Protein AF-A0AA35RDR7-F1 (afdb_monomer)

Radius of gyration: 29.96 Å; Cα contacts (8 Å, |Δi|>4): 355; chains: 1; bounding box: 69×65×105 Å

Secondary structure (DSSP, 8-state):
-------SSHHHHHHHHHHHHHHHHHHHHHHHHHHHHHHHHHHHSEEEEEEEEEEEEE-SSEEEEEEEEEEEETTEEEEEEEEEEEEE--SS--TTSPPPEEEEEEEEEEEE---TT-TTHHHHHHHHHHT-HHHHHHHHHHHHHHHHHHHHHHHHHHHHHGGGEE---SSS--EEEEE-TTSEEEEEEEEEEE-TTS-EEEEEEEEEEESS---HHHHHHHHTHHHHHHHHHHHH-HHHHHHHHHHHTSPP----

Mean predicted aligned error: 10.48 Å

InterPro domains:
  IPR027801 Centromere protein P [PF13096] (66-242)
  IPR027801 Centromere protein P [PTHR28577] (14-249)

Structure (mmCIF, N/CA/C/O backbone):
data_AF-A0AA35RDR7-F1
#
_entry.id   AF-A0AA35RDR7-F1
#
loop_
_atom_site.group_PDB
_atom_site.id
_atom_site.type_symbol
_atom_site.label_atom_id
_atom_site.label_alt_id
_atom_site.label_comp_id
_atom_site.label_asym_id
_atom_site.label_entity_id
_atom_site.label_seq_id
_atom_site.pdbx_PDB_ins_code
_atom_site.Cartn_x
_atom_site.Cartn_y
_atom_site.Cartn_z
_atom_site.occupancy
_atom_site.B_iso_or_equiv
_atom_site.auth_seq_id
_atom_site.auth_comp_id
_atom_site.auth_asym_id
_atom_site.auth_atom_id
_atom_site.pdbx_PDB_model_num
ATOM 1 N N . MET A 1 1 ? 11.920 -52.795 -68.375 1.00 35.75 1 MET A N 1
ATOM 2 C CA . MET A 1 1 ? 13.067 -52.282 -67.600 1.00 35.75 1 MET A CA 1
ATOM 3 C C . MET A 1 1 ? 12.534 -51.132 -66.750 1.00 35.75 1 MET A C 1
ATOM 5 O O . MET A 1 1 ? 12.110 -50.132 -67.308 1.00 35.75 1 MET A O 1
ATOM 9 N N . LEU A 1 2 ? 12.363 -51.370 -65.448 1.00 40.84 2 LEU A N 1
ATOM 10 C CA . LEU A 1 2 ? 11.751 -50.455 -64.473 1.00 40.84 2 LEU A CA 1
ATOM 11 C C . LEU A 1 2 ? 12.823 -49.595 -63.780 1.00 40.84 2 LEU A C 1
ATOM 13 O O . LEU A 1 2 ? 13.979 -50.004 -63.729 1.00 40.84 2 LEU A O 1
ATOM 17 N N . TYR A 1 3 ? 12.351 -48.501 -63.167 1.00 30.97 3 TYR A N 1
ATOM 18 C CA . TYR A 1 3 ? 12.979 -47.577 -62.201 1.00 30.97 3 TYR A CA 1
ATOM 19 C C . TYR A 1 3 ? 13.539 -46.248 -62.732 1.00 30.97 3 TYR A C 1
ATOM 21 O O . TYR A 1 3 ? 14.637 -46.190 -63.275 1.00 30.97 3 TYR A O 1
ATOM 29 N N . ARG A 1 4 ? 12.838 -45.147 -62.402 1.00 34.34 4 ARG A N 1
ATOM 30 C CA . ARG A 1 4 ? 13.233 -44.205 -61.327 1.00 34.34 4 ARG A CA 1
ATOM 31 C C . ARG A 1 4 ? 12.103 -43.200 -61.027 1.00 34.34 4 ARG A C 1
ATOM 33 O O . ARG A 1 4 ? 11.733 -42.404 -61.878 1.00 34.34 4 ARG A O 1
ATOM 40 N N . PHE A 1 5 ? 11.584 -43.246 -59.800 1.00 44.41 5 PHE A N 1
ATOM 41 C CA . PHE A 1 5 ? 10.749 -42.221 -59.157 1.00 44.41 5 PHE A CA 1
ATOM 42 C C . PHE A 1 5 ? 11.407 -41.862 -57.813 1.00 44.41 5 PHE A C 1
ATOM 44 O O . PHE A 1 5 ? 11.959 -42.746 -57.159 1.00 44.41 5 PHE A O 1
ATOM 51 N N . GLY A 1 6 ? 11.303 -40.594 -57.401 1.00 44.06 6 GLY A N 1
ATOM 52 C CA . GLY A 1 6 ? 11.846 -40.041 -56.147 1.00 44.06 6 GLY A CA 1
ATOM 53 C C . GLY A 1 6 ? 13.192 -39.353 -56.391 1.00 44.06 6 GLY A C 1
ATOM 54 O O . GLY A 1 6 ? 14.080 -39.949 -56.979 1.00 44.06 6 GLY A O 1
ATOM 55 N N . ILE A 1 7 ? 13.428 -38.095 -56.021 1.00 45.50 7 ILE A N 1
ATOM 56 C CA . ILE A 1 7 ? 13.299 -37.507 -54.684 1.00 45.50 7 ILE A CA 1
ATOM 57 C C . ILE A 1 7 ? 13.138 -35.984 -54.868 1.00 45.50 7 ILE A C 1
ATOM 59 O O . ILE A 1 7 ? 14.058 -35.324 -55.334 1.00 45.50 7 ILE A O 1
ATOM 63 N N . ALA A 1 8 ? 11.976 -35.423 -54.528 1.00 44.31 8 ALA A N 1
ATOM 64 C CA . ALA A 1 8 ? 11.800 -33.967 -54.372 1.00 44.31 8 ALA A CA 1
ATOM 65 C C . ALA A 1 8 ? 10.710 -33.586 -53.343 1.00 44.31 8 ALA A C 1
ATOM 67 O O . ALA A 1 8 ? 10.347 -32.421 -53.236 1.00 44.31 8 ALA A O 1
ATOM 68 N N . ARG A 1 9 ? 10.170 -34.557 -52.583 1.00 45.78 9 ARG A N 1
ATOM 69 C CA . ARG A 1 9 ? 9.191 -34.314 -51.500 1.00 45.78 9 ARG A CA 1
ATOM 70 C C . ARG A 1 9 ? 9.815 -34.214 -50.097 1.00 45.78 9 ARG A C 1
ATOM 72 O O . ARG A 1 9 ? 9.206 -33.607 -49.231 1.00 45.78 9 ARG A O 1
ATOM 79 N N . SER A 1 10 ? 11.037 -34.724 -49.899 1.00 50.72 10 SER A N 1
ATOM 80 C CA . SER A 1 10 ? 11.670 -34.857 -48.570 1.00 50.72 10 SER A CA 1
ATOM 81 C C . SER A 1 10 ? 11.993 -33.517 -47.899 1.00 50.72 10 SER A C 1
ATOM 83 O O . SER A 1 10 ? 11.707 -33.334 -46.726 1.00 50.72 10 SER A O 1
ATOM 85 N N . SER A 1 11 ? 12.516 -32.538 -48.644 1.00 54.19 11 SER A N 1
ATOM 86 C CA . SER A 1 11 ? 13.030 -31.291 -48.053 1.00 54.19 11 SER A CA 1
ATOM 87 C C . SER A 1 11 ? 11.948 -30.305 -47.603 1.00 54.19 11 SER A C 1
ATOM 89 O O . SER A 1 11 ? 12.206 -29.451 -46.759 1.00 54.19 11 SER A O 1
ATOM 91 N N . LYS A 1 12 ? 10.734 -30.398 -48.159 1.00 50.97 12 LYS A N 1
ATOM 92 C CA . LYS A 1 12 ? 9.623 -29.502 -47.810 1.00 50.97 12 LYS A CA 1
ATOM 93 C C . LYS A 1 12 ? 8.845 -30.003 -46.590 1.00 50.97 12 LYS A C 1
ATOM 95 O O . LYS A 1 12 ? 8.497 -29.203 -45.732 1.00 50.97 12 LYS A O 1
ATOM 100 N N . GLU A 1 13 ? 8.644 -31.316 -46.481 1.00 51.88 13 GLU A N 1
ATOM 101 C CA . GLU A 1 13 ? 7.987 -31.946 -45.325 1.00 51.88 13 GLU A CA 1
ATOM 102 C C . GLU A 1 13 ? 8.888 -31.937 -44.072 1.00 51.88 13 GLU A C 1
ATOM 104 O O . GLU A 1 13 ? 8.384 -31.750 -42.966 1.00 51.88 13 GLU A O 1
ATOM 109 N N . GLU A 1 14 ? 10.215 -32.040 -44.229 1.00 53.88 14 GLU A N 1
ATOM 110 C CA . GLU A 1 14 ? 11.180 -31.868 -43.126 1.00 53.88 14 GLU A CA 1
ATOM 111 C C . GLU A 1 14 ? 11.218 -30.418 -42.615 1.00 53.88 14 GLU A C 1
ATOM 113 O O . GLU A 1 14 ? 11.145 -30.191 -41.410 1.00 53.88 14 GLU A O 1
ATOM 118 N N . SER A 1 15 ? 11.216 -29.429 -43.517 1.00 57.69 15 SER A N 1
ATOM 119 C CA . SER A 1 15 ? 11.169 -28.002 -43.164 1.00 57.69 15 SER A CA 1
ATOM 120 C C . SER A 1 15 ? 9.857 -27.593 -42.477 1.00 57.69 15 SER A C 1
ATOM 122 O O . SER A 1 15 ? 9.875 -26.819 -41.518 1.00 57.69 15 SER A O 1
ATOM 124 N N . GLU A 1 16 ? 8.713 -28.115 -42.932 1.00 58.25 16 GLU A N 1
ATOM 125 C CA . GLU A 1 16 ? 7.411 -27.880 -42.292 1.00 58.25 16 GLU A CA 1
ATOM 126 C C . GLU A 1 16 ? 7.307 -28.608 -40.938 1.00 58.25 16 GLU A C 1
ATOM 128 O O . GLU A 1 16 ? 6.748 -28.063 -39.982 1.00 58.25 16 GLU A O 1
ATOM 133 N N . GLY A 1 17 ? 7.905 -29.799 -40.821 1.00 62.88 17 GLY A N 1
ATOM 134 C CA . GLY A 1 17 ? 8.019 -30.551 -39.572 1.00 62.88 17 GLY A CA 1
ATOM 135 C C . GLY A 1 17 ? 8.872 -29.842 -38.516 1.00 62.88 17 GLY A C 1
ATOM 136 O O . GLY A 1 17 ? 8.446 -29.742 -37.365 1.00 62.88 17 GLY A O 1
ATOM 137 N N . GLU A 1 18 ? 10.026 -29.294 -38.905 1.00 65.25 18 GLU A N 1
ATOM 138 C CA . GLU A 1 18 ? 10.924 -28.515 -38.037 1.00 65.25 18 GLU A CA 1
ATOM 139 C C . GLU A 1 18 ? 10.314 -27.175 -37.600 1.00 65.25 18 GLU A C 1
ATOM 141 O O . GLU A 1 18 ? 10.445 -26.758 -36.448 1.00 65.25 18 GLU A O 1
ATOM 146 N N . MET A 1 19 ? 9.576 -26.506 -38.488 1.00 66.56 19 MET A N 1
ATOM 147 C CA . MET A 1 19 ? 8.874 -25.267 -38.148 1.00 66.56 19 MET A CA 1
ATOM 148 C C . MET A 1 19 ? 7.707 -25.526 -37.180 1.00 66.56 19 MET A C 1
ATOM 150 O O . MET A 1 19 ? 7.479 -24.757 -36.242 1.00 66.56 19 MET A O 1
ATOM 154 N N . ALA A 1 20 ? 6.993 -26.643 -37.354 1.00 72.06 20 ALA A N 1
ATOM 155 C CA . ALA A 1 20 ? 5.913 -27.051 -36.461 1.00 72.06 20 ALA A CA 1
ATOM 156 C C . ALA A 1 20 ? 6.420 -27.483 -35.072 1.00 72.06 20 ALA A C 1
ATOM 158 O O . ALA A 1 20 ? 5.763 -27.199 -34.064 1.00 72.06 20 ALA A O 1
ATOM 159 N N . THR A 1 21 ? 7.577 -28.147 -34.981 1.00 76.12 21 THR A N 1
ATOM 160 C CA . THR A 1 21 ? 8.201 -28.494 -33.693 1.00 76.12 21 THR A CA 1
ATOM 161 C C . THR A 1 21 ? 8.739 -27.257 -32.978 1.00 76.12 21 THR A C 1
ATOM 163 O O . THR A 1 21 ? 8.440 -27.088 -31.794 1.00 76.12 21 THR A O 1
ATOM 166 N N . ALA A 1 22 ? 9.403 -26.340 -33.691 1.00 77.38 22 ALA A N 1
ATOM 167 C CA . ALA A 1 22 ? 9.860 -25.063 -33.139 1.00 77.38 22 ALA A CA 1
ATOM 168 C C . ALA A 1 22 ? 8.694 -24.194 -32.626 1.00 77.38 22 ALA A C 1
ATOM 170 O O . ALA A 1 22 ? 8.773 -23.619 -31.539 1.00 77.38 22 ALA A O 1
ATOM 171 N N . SER A 1 23 ? 7.568 -24.155 -33.351 1.00 84.50 23 SER A N 1
ATOM 172 C CA . SER A 1 23 ? 6.361 -23.440 -32.909 1.00 84.50 23 SER A CA 1
ATOM 173 C C . SER A 1 23 ? 5.786 -24.027 -31.615 1.00 84.50 23 SER A C 1
ATOM 175 O O . SER A 1 23 ? 5.459 -23.290 -30.684 1.00 84.50 23 SER A O 1
ATOM 177 N N . ARG A 1 24 ? 5.705 -25.360 -31.511 1.00 85.81 24 ARG A N 1
ATOM 178 C CA . ARG A 1 24 ? 5.218 -26.045 -30.298 1.00 85.81 24 ARG A CA 1
ATOM 179 C C . ARG A 1 24 ? 6.145 -25.841 -29.103 1.00 85.81 24 ARG A C 1
ATOM 181 O O . ARG A 1 24 ? 5.675 -25.706 -27.971 1.00 85.81 24 ARG A O 1
ATOM 188 N N . GLU A 1 25 ? 7.452 -25.827 -29.336 1.00 89.25 25 GLU A N 1
ATOM 189 C CA . GLU A 1 25 ? 8.441 -25.557 -28.298 1.00 89.25 25 GLU A CA 1
ATOM 190 C C . GLU A 1 25 ? 8.343 -24.113 -27.798 1.00 89.25 25 GLU A C 1
ATOM 192 O O . GLU A 1 25 ? 8.260 -23.886 -26.588 1.00 89.25 25 GLU A O 1
ATOM 197 N N . HIS A 1 26 ? 8.224 -23.146 -28.708 1.00 89.44 26 HIS A N 1
ATOM 198 C CA . HIS A 1 26 ? 8.010 -21.745 -28.360 1.00 89.44 26 HIS A CA 1
ATOM 199 C C . HIS A 1 26 ? 6.731 -21.548 -27.529 1.00 89.44 26 HIS A C 1
ATOM 201 O O . HIS A 1 26 ? 6.770 -20.932 -26.462 1.00 89.44 26 HIS A O 1
ATOM 207 N N . GLU A 1 27 ? 5.609 -22.145 -27.937 1.00 92.06 27 GLU A N 1
ATOM 208 C CA . GLU A 1 27 ? 4.361 -22.108 -27.163 1.00 92.06 27 GLU A CA 1
ATOM 2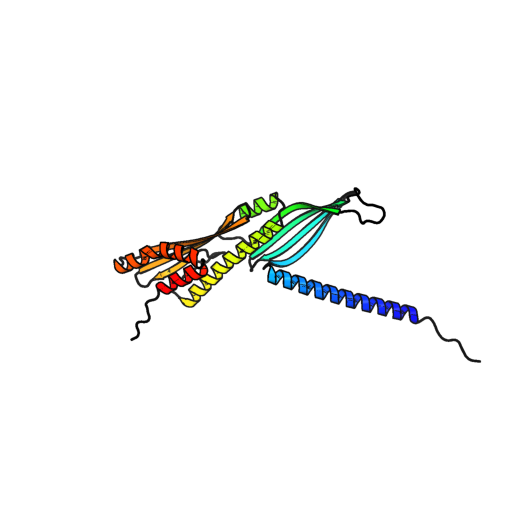09 C C . GLU A 1 27 ? 4.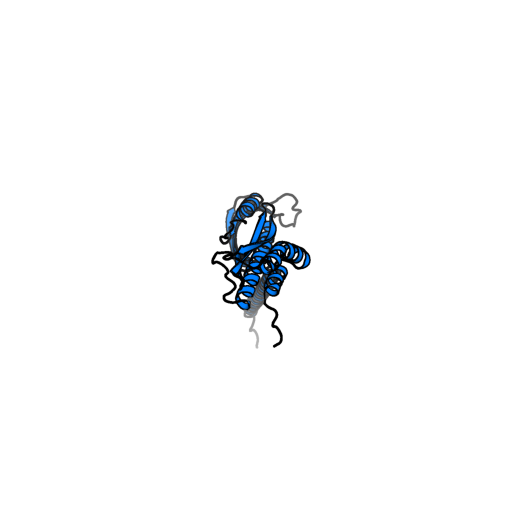519 -22.704 -25.759 1.00 92.06 27 GLU A C 1
ATOM 211 O O . GLU A 1 27 ? 3.980 -22.169 -24.781 1.00 92.06 27 GLU A O 1
ATOM 216 N N . ARG A 1 28 ? 5.267 -23.807 -25.634 1.00 92.94 28 ARG A N 1
ATOM 217 C CA . ARG A 1 28 ? 5.560 -24.438 -24.342 1.00 92.94 28 ARG A CA 1
ATOM 218 C C . ARG A 1 28 ? 6.386 -23.513 -23.448 1.00 92.94 28 ARG A C 1
ATOM 220 O O . ARG A 1 28 ? 6.059 -23.385 -22.265 1.00 92.94 28 ARG A O 1
ATOM 227 N N . VAL A 1 29 ? 7.414 -22.862 -23.991 1.00 93.06 29 VAL A N 1
ATOM 228 C CA . VAL A 1 29 ? 8.255 -21.903 -23.258 1.00 93.06 29 VAL A CA 1
ATOM 229 C C . VAL A 1 29 ? 7.427 -20.705 -22.801 1.00 93.06 29 VAL A C 1
ATOM 231 O O . VAL A 1 29 ? 7.433 -20.380 -21.613 1.00 93.06 29 VAL A O 1
ATOM 234 N N . VAL A 1 30 ? 6.635 -20.106 -23.693 1.00 92.75 30 VAL A N 1
ATOM 235 C CA . VAL A 1 30 ? 5.748 -18.980 -23.360 1.00 92.75 30 VAL A CA 1
ATOM 236 C C . VAL A 1 30 ? 4.768 -19.368 -22.253 1.00 92.75 30 VAL A C 1
ATOM 238 O O . VAL A 1 30 ? 4.571 -18.611 -21.301 1.00 92.75 30 VAL A O 1
ATOM 241 N N . ARG A 1 31 ? 4.173 -20.564 -22.324 1.00 93.75 31 ARG A N 1
ATOM 242 C CA . ARG A 1 31 ? 3.263 -21.063 -21.283 1.00 93.75 31 ARG A CA 1
ATOM 243 C C . ARG A 1 31 ? 3.971 -21.232 -19.938 1.00 93.75 31 ARG A C 1
ATOM 245 O O . ARG A 1 31 ? 3.412 -20.847 -18.913 1.00 93.75 31 ARG A O 1
ATOM 252 N N . ASN A 1 32 ? 5.191 -21.773 -19.934 1.00 94.06 32 ASN A N 1
ATOM 253 C CA . ASN A 1 32 ? 5.987 -21.934 -18.717 1.00 94.06 32 ASN A CA 1
ATOM 254 C C . ASN A 1 32 ? 6.354 -20.579 -18.093 1.00 94.06 32 ASN A C 1
ATOM 256 O O . ASN A 1 32 ? 6.161 -20.389 -16.894 1.00 94.06 32 ASN A O 1
ATOM 260 N N . LEU A 1 33 ? 6.805 -19.618 -18.904 1.00 93.12 33 LEU A N 1
ATOM 261 C CA . LEU A 1 33 ? 7.131 -18.268 -18.443 1.00 93.12 33 LEU A CA 1
ATOM 262 C C . LEU A 1 33 ? 5.905 -17.565 -17.858 1.00 93.12 33 LEU A C 1
ATOM 264 O O . LEU A 1 33 ? 5.987 -17.025 -16.758 1.00 93.12 33 LEU A O 1
ATOM 268 N N . LYS A 1 34 ? 4.742 -17.658 -18.516 1.00 90.12 34 LYS A N 1
ATOM 269 C CA . LYS A 1 34 ? 3.478 -17.125 -17.981 1.00 90.12 34 LYS A CA 1
ATOM 270 C C . LYS A 1 34 ? 3.117 -17.739 -16.626 1.00 90.12 34 LYS A C 1
ATOM 272 O O . LYS A 1 34 ? 2.695 -17.017 -15.728 1.00 90.12 34 LYS A O 1
ATOM 277 N N . ALA A 1 35 ? 3.295 -19.050 -16.455 1.00 92.06 35 ALA A N 1
ATOM 278 C CA . ALA A 1 35 ? 3.036 -19.713 -15.176 1.00 92.06 35 ALA A CA 1
ATOM 279 C C . ALA A 1 35 ? 4.001 -19.244 -14.072 1.00 92.06 35 ALA A C 1
ATOM 281 O O . ALA A 1 35 ? 3.572 -18.995 -12.948 1.00 92.06 35 ALA A O 1
ATOM 282 N N . ARG A 1 36 ? 5.288 -19.071 -14.398 1.00 92.44 36 ARG A N 1
ATOM 283 C CA . ARG A 1 36 ? 6.301 -18.559 -13.461 1.00 92.44 36 ARG A CA 1
ATOM 284 C C . ARG A 1 36 ? 6.052 -17.106 -13.065 1.00 92.44 36 ARG A C 1
ATOM 286 O O . ARG A 1 36 ? 6.215 -16.778 -11.896 1.00 92.44 36 ARG A O 1
ATOM 293 N N . ILE A 1 37 ? 5.631 -16.260 -14.007 1.00 89.50 37 ILE A N 1
ATOM 294 C CA . ILE A 1 37 ? 5.240 -14.873 -13.723 1.00 89.50 37 ILE A CA 1
ATOM 295 C C . ILE A 1 37 ? 4.071 -14.866 -12.741 1.00 89.50 37 ILE A C 1
ATOM 297 O O . ILE A 1 37 ? 4.207 -14.293 -11.670 1.00 89.50 37 ILE A O 1
ATOM 301 N N . LYS A 1 38 ? 2.991 -15.604 -13.027 1.00 88.94 38 LYS A N 1
ATOM 302 C CA . LYS A 1 38 ? 1.837 -15.694 -12.118 1.00 88.94 38 LYS A CA 1
ATOM 303 C C . LYS A 1 38 ? 2.207 -16.191 -10.721 1.00 88.94 38 LYS A C 1
ATOM 305 O O . LYS A 1 38 ? 1.672 -15.700 -9.733 1.00 88.94 38 LYS A O 1
ATOM 310 N N . LEU A 1 39 ? 3.112 -17.168 -10.630 1.00 90.50 39 LEU A N 1
ATOM 311 C CA . LEU A 1 39 ? 3.608 -17.652 -9.343 1.00 90.50 39 LEU A CA 1
ATOM 312 C C . LEU A 1 39 ? 4.364 -16.552 -8.584 1.00 90.50 39 LEU A C 1
ATOM 314 O O . LEU A 1 39 ? 4.143 -16.378 -7.389 1.00 90.50 39 LEU A O 1
ATOM 318 N N . ASN A 1 40 ? 5.222 -15.797 -9.273 1.00 88.06 40 ASN A N 1
ATOM 319 C CA . ASN A 1 40 ? 5.948 -14.678 -8.676 1.00 88.06 40 ASN A CA 1
ATOM 320 C C . ASN A 1 40 ? 5.004 -13.559 -8.224 1.00 88.06 40 ASN A C 1
ATOM 322 O O . ASN A 1 40 ? 5.174 -13.062 -7.117 1.00 88.06 40 ASN A O 1
ATOM 326 N N . GLU A 1 41 ? 4.004 -13.209 -9.035 1.00 89.38 41 GLU A N 1
ATOM 327 C CA . GLU A 1 41 ? 2.980 -12.214 -8.691 1.00 89.38 41 GLU A CA 1
ATOM 328 C C . GLU A 1 41 ? 2.188 -12.624 -7.442 1.00 89.38 41 GLU A C 1
ATOM 330 O O . GLU A 1 41 ? 1.963 -11.825 -6.533 1.00 89.38 41 GLU A O 1
ATOM 335 N N . ALA A 1 42 ? 1.812 -13.904 -7.348 1.00 86.94 42 ALA A N 1
ATOM 336 C CA . ALA A 1 42 ? 1.148 -14.441 -6.164 1.00 86.94 42 ALA A CA 1
ATOM 337 C C . ALA A 1 42 ? 2.049 -14.408 -4.917 1.00 86.94 42 ALA A C 1
ATOM 339 O O . ALA A 1 42 ? 1.556 -14.218 -3.807 1.00 86.94 42 ALA A O 1
ATOM 340 N N . PHE A 1 43 ? 3.360 -14.594 -5.090 1.00 85.69 43 PHE A N 1
ATOM 341 C CA . PHE A 1 43 ? 4.320 -14.609 -3.990 1.00 85.69 43 PHE A CA 1
ATOM 342 C C . PHE A 1 43 ? 4.668 -13.205 -3.477 1.00 85.69 43 PHE A C 1
ATOM 344 O O . PHE A 1 43 ? 4.812 -13.014 -2.272 1.00 85.69 43 PHE A O 1
ATOM 351 N N . ASN A 1 44 ? 4.822 -12.228 -4.372 1.00 86.12 44 ASN A N 1
ATOM 352 C CA . ASN A 1 44 ? 5.272 -10.879 -4.021 1.00 86.12 44 ASN A CA 1
ATOM 353 C C . ASN A 1 44 ? 4.127 -9.866 -3.836 1.00 86.12 44 ASN A C 1
ATOM 355 O O . ASN A 1 44 ? 4.382 -8.759 -3.367 1.00 86.12 44 ASN A O 1
ATOM 359 N N . GLY A 1 45 ? 2.889 -10.229 -4.188 1.00 87.44 45 GLY A N 1
ATOM 360 C CA . GLY A 1 45 ? 1.716 -9.363 -4.055 1.00 87.44 45 GLY A CA 1
ATOM 361 C C . GLY A 1 45 ? 1.635 -8.238 -5.091 1.00 87.44 45 GLY A C 1
ATOM 362 O O . GLY A 1 45 ? 0.771 -7.370 -4.960 1.00 87.44 45 GLY A O 1
ATOM 363 N N . ILE A 1 46 ? 2.510 -8.249 -6.103 1.00 93.12 46 ILE A N 1
ATOM 364 C CA . ILE A 1 46 ? 2.550 -7.309 -7.227 1.00 93.12 46 ILE A CA 1
ATOM 365 C C . ILE A 1 46 ? 1.966 -8.001 -8.450 1.00 93.12 46 ILE A C 1
ATOM 367 O O . ILE A 1 46 ? 2.368 -9.106 -8.792 1.00 93.12 46 ILE A O 1
ATOM 371 N N . GLN A 1 47 ? 1.062 -7.326 -9.143 1.00 93.31 47 GLN A N 1
ATOM 372 C CA . GLN A 1 47 ? 0.487 -7.785 -10.401 1.00 93.31 47 GLN A CA 1
ATOM 373 C C . GLN A 1 47 ? 0.748 -6.738 -11.472 1.00 93.31 47 GLN A C 1
ATOM 375 O O . GLN A 1 47 ? 0.433 -5.566 -11.260 1.00 93.31 47 GLN A O 1
ATOM 380 N N . PHE A 1 48 ? 1.304 -7.146 -12.610 1.00 92.12 48 PHE A N 1
ATOM 381 C CA . PHE A 1 48 ? 1.523 -6.243 -13.737 1.00 92.12 48 PHE A CA 1
ATOM 382 C C . PHE A 1 48 ? 0.367 -6.357 -14.731 1.00 92.12 48 PHE A C 1
ATOM 384 O O . PHE A 1 48 ? 0.088 -7.427 -15.268 1.00 92.12 48 PHE A O 1
ATOM 391 N N . SER A 1 49 ? -0.293 -5.233 -14.992 1.00 93.06 49 SER A N 1
ATOM 392 C CA . SER A 1 49 ? -1.326 -5.114 -16.023 1.00 93.06 49 SER A CA 1
ATOM 393 C C . SER A 1 49 ? -0.696 -4.913 -17.401 1.00 93.06 49 SER A C 1
ATOM 395 O O . SER A 1 49 ? -1.144 -5.510 -18.378 1.00 93.06 49 SER A O 1
ATOM 397 N N . SER A 1 50 ? 0.367 -4.108 -17.474 1.00 92.81 50 SER A N 1
ATOM 398 C CA . SER A 1 50 ? 1.199 -3.961 -18.668 1.00 92.81 50 SER A CA 1
ATOM 399 C C . SER A 1 50 ? 2.668 -3.750 -18.299 1.00 92.81 50 SER A C 1
ATOM 401 O O . SER A 1 50 ? 2.999 -3.201 -17.245 1.00 92.81 50 SER A O 1
ATOM 403 N N . ALA A 1 51 ? 3.548 -4.212 -19.184 1.00 93.00 51 ALA A N 1
ATOM 404 C CA . ALA A 1 51 ? 4.982 -3.966 -19.134 1.00 93.00 51 ALA A CA 1
ATOM 405 C C . ALA A 1 51 ? 5.453 -3.700 -20.565 1.00 93.00 51 ALA A C 1
ATOM 407 O O . ALA A 1 51 ? 5.670 -4.621 -21.353 1.00 93.00 51 ALA A O 1
ATOM 408 N N . GLU A 1 52 ? 5.532 -2.423 -20.906 1.00 95.06 52 GLU A N 1
ATOM 409 C CA . GLU A 1 52 ? 5.838 -1.938 -22.244 1.00 95.06 52 GLU A CA 1
ATOM 410 C C . GLU A 1 52 ? 7.220 -1.301 -22.264 1.00 95.06 52 GLU A C 1
ATOM 412 O O . GLU A 1 52 ? 7.734 -0.830 -21.245 1.00 95.06 52 GLU A O 1
ATOM 417 N N . TRP A 1 53 ? 7.841 -1.299 -23.436 1.00 95.69 53 TRP A N 1
ATOM 418 C CA . TRP A 1 53 ? 9.096 -0.603 -23.639 1.00 95.69 53 TRP A CA 1
ATOM 419 C C . TRP A 1 53 ? 9.219 -0.110 -25.074 1.00 95.69 53 TRP A C 1
ATOM 421 O O . TRP A 1 53 ? 8.669 -0.701 -26.002 1.00 95.69 53 TRP A O 1
ATOM 431 N N . GLU A 1 54 ? 9.986 0.957 -25.247 1.00 95.00 54 GLU A N 1
ATOM 432 C CA . GLU A 1 54 ? 10.313 1.532 -26.545 1.00 95.00 54 GLU A CA 1
ATOM 433 C C . GLU A 1 54 ? 11.764 2.020 -26.574 1.00 95.00 54 GLU A C 1
ATOM 435 O O . GLU A 1 54 ? 12.371 2.323 -25.540 1.00 95.00 54 GLU A O 1
ATOM 440 N N . ILE A 1 55 ? 12.343 2.090 -27.772 1.00 95.00 55 ILE A N 1
ATOM 441 C CA . ILE A 1 55 ? 13.651 2.716 -27.972 1.00 95.00 55 ILE A CA 1
ATOM 442 C C . ILE A 1 55 ? 13.431 4.227 -28.003 1.00 95.00 55 ILE A C 1
ATOM 444 O O . ILE A 1 55 ? 12.883 4.752 -28.967 1.00 95.00 55 ILE A O 1
ATOM 448 N N . ALA A 1 56 ? 13.872 4.915 -26.953 1.00 93.75 56 ALA A N 1
ATOM 449 C CA . ALA A 1 56 ? 13.740 6.363 -26.830 1.00 93.75 56 ALA A CA 1
ATOM 450 C C . ALA A 1 56 ? 14.823 7.102 -27.628 1.00 93.75 56 ALA A C 1
ATOM 452 O O . ALA A 1 56 ? 14.560 8.130 -28.244 1.00 93.75 56 ALA A O 1
ATOM 453 N N . ALA A 1 57 ? 16.047 6.573 -27.623 1.00 92.31 57 ALA A N 1
ATOM 454 C CA . ALA A 1 57 ? 17.150 7.084 -28.424 1.00 92.31 57 ALA A CA 1
ATOM 455 C C . ALA A 1 57 ? 18.187 5.984 -28.653 1.00 92.31 57 ALA A C 1
ATOM 457 O O . ALA A 1 57 ? 18.338 5.069 -27.843 1.00 92.31 57 ALA A O 1
ATOM 458 N N . LYS A 1 58 ? 18.925 6.087 -29.753 1.00 91.44 58 LYS A N 1
ATOM 459 C CA . LYS A 1 58 ? 20.058 5.219 -30.056 1.00 91.44 58 LYS A CA 1
ATOM 460 C C . LYS A 1 58 ? 21.166 6.084 -30.625 1.00 91.44 58 LYS A C 1
ATOM 462 O O . LYS A 1 58 ? 20.941 6.776 -31.615 1.00 91.44 58 LYS A O 1
ATOM 467 N N . ASP A 1 59 ? 22.334 6.018 -30.016 1.00 85.38 59 ASP A N 1
ATOM 468 C CA . ASP A 1 59 ? 23.551 6.610 -30.550 1.00 85.38 59 ASP A CA 1
ATOM 469 C C . ASP A 1 59 ? 24.556 5.491 -30.889 1.00 85.38 59 ASP A C 1
ATOM 471 O O . ASP A 1 59 ? 24.231 4.294 -30.886 1.00 85.38 59 ASP A O 1
ATOM 475 N N . GLU A 1 60 ? 25.763 5.865 -31.308 1.00 80.75 60 GLU A N 1
ATOM 476 C CA . GLU A 1 60 ? 26.770 4.898 -31.759 1.00 80.75 60 GLU A CA 1
ATOM 477 C C . GLU A 1 60 ? 27.209 3.960 -30.619 1.00 80.75 60 GLU A C 1
ATOM 479 O O . GLU A 1 60 ? 27.396 2.750 -30.826 1.00 80.75 60 GLU A O 1
ATOM 484 N N . THR A 1 61 ? 27.284 4.495 -29.398 1.00 83.50 61 THR A N 1
ATOM 485 C CA . THR A 1 61 ? 27.905 3.859 -28.229 1.00 83.50 61 THR A CA 1
ATOM 486 C C . THR A 1 61 ? 26.908 3.405 -27.160 1.00 83.50 61 THR A C 1
ATOM 488 O O . THR A 1 61 ? 27.275 2.624 -26.283 1.00 83.50 61 THR A O 1
ATOM 491 N N . SER A 1 62 ? 25.646 3.813 -27.246 1.00 87.19 62 SER A N 1
ATOM 492 C CA . SER A 1 62 ? 24.620 3.586 -26.235 1.00 87.19 62 SER A CA 1
ATOM 493 C C . SER A 1 62 ? 23.191 3.493 -26.797 1.00 87.19 62 SER A C 1
ATOM 495 O O . SER A 1 62 ? 22.850 3.932 -27.901 1.00 87.19 62 SER A O 1
ATOM 497 N N . LEU A 1 63 ? 22.326 2.835 -26.030 1.00 92.69 63 LEU A N 1
ATOM 498 C CA . LEU A 1 63 ? 20.907 2.665 -26.321 1.00 92.69 63 LEU A CA 1
ATOM 499 C C . LEU A 1 63 ? 20.094 3.135 -2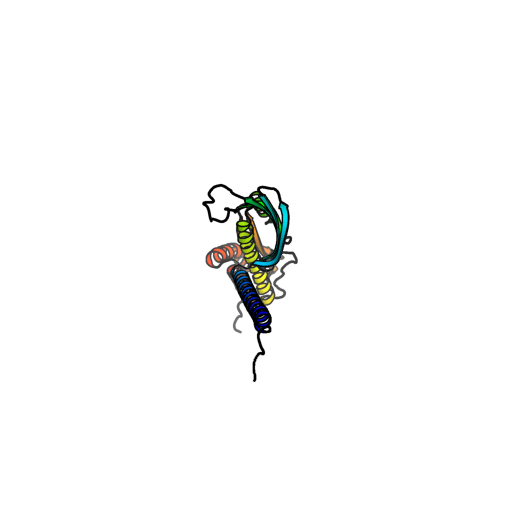5.117 1.00 92.69 63 LEU A C 1
ATOM 501 O O . LEU A 1 63 ? 20.317 2.694 -23.993 1.00 92.69 63 LEU A O 1
ATOM 505 N N . HIS A 1 64 ? 19.122 4.004 -25.359 1.00 94.31 64 HIS A N 1
ATOM 506 C CA . HIS A 1 64 ? 18.176 4.461 -24.355 1.00 94.31 64 HIS A CA 1
ATOM 507 C C . HIS A 1 64 ? 16.829 3.774 -24.573 1.00 94.31 64 HIS A C 1
ATOM 509 O O . HIS A 1 64 ? 16.186 3.970 -25.607 1.00 94.31 64 HIS A O 1
ATOM 515 N N . ARG A 1 65 ? 16.381 2.987 -23.592 1.00 96.12 65 ARG A N 1
ATOM 516 C CA . ARG A 1 65 ? 15.066 2.332 -23.606 1.00 96.12 65 ARG A CA 1
ATOM 517 C C . ARG A 1 65 ? 14.162 2.909 -22.536 1.00 96.12 65 ARG A C 1
ATOM 519 O O . ARG A 1 65 ? 14.514 2.890 -21.355 1.00 96.12 65 ARG A O 1
ATOM 526 N N . LYS A 1 66 ? 13.000 3.408 -22.944 1.00 97.31 66 LYS A N 1
ATOM 527 C CA . LYS A 1 66 ? 11.940 3.803 -22.020 1.00 97.31 66 LYS A CA 1
ATOM 528 C C . LYS A 1 66 ? 11.122 2.564 -21.686 1.00 97.31 66 LYS A C 1
ATOM 530 O O . LYS A 1 66 ? 10.730 1.831 -22.585 1.00 97.31 66 LYS A O 1
ATOM 535 N N . HIS A 1 67 ? 10.879 2.341 -20.405 1.00 97.50 67 HIS A N 1
ATOM 536 C CA . HIS A 1 67 ? 10.055 1.265 -19.876 1.00 97.50 67 HIS A CA 1
ATOM 537 C C . HIS A 1 67 ? 8.853 1.858 -19.145 1.00 97.50 67 HIS A C 1
ATOM 539 O O . HIS A 1 67 ? 8.997 2.858 -18.439 1.00 97.50 67 HIS A O 1
ATOM 545 N N . ILE A 1 68 ? 7.687 1.236 -19.306 1.00 97.56 68 ILE A N 1
ATOM 546 C CA . ILE A 1 68 ? 6.431 1.627 -18.665 1.00 97.56 68 ILE A CA 1
ATOM 547 C C . ILE A 1 68 ? 5.817 0.385 -18.025 1.00 97.56 68 ILE A C 1
ATOM 549 O O . ILE A 1 68 ? 5.493 -0.586 -18.708 1.00 97.56 68 ILE A O 1
ATOM 553 N N . HIS A 1 69 ? 5.655 0.413 -16.706 1.00 96.06 69 HIS A N 1
ATOM 554 C CA . HIS A 1 69 ? 4.999 -0.633 -15.933 1.00 96.06 69 HIS A CA 1
ATOM 555 C C . HIS A 1 69 ? 3.712 -0.095 -15.319 1.00 96.06 69 HIS A C 1
ATOM 557 O O . HIS A 1 69 ? 3.743 0.856 -14.538 1.00 96.06 69 HIS A O 1
ATOM 563 N N . THR A 1 70 ? 2.595 -0.760 -15.597 1.00 96.94 70 THR A N 1
ATOM 564 C CA . THR A 1 70 ? 1.319 -0.505 -14.922 1.00 96.94 70 THR A CA 1
ATOM 565 C C . THR A 1 70 ? 0.884 -1.746 -14.169 1.00 96.94 70 THR A C 1
ATOM 567 O O . THR A 1 70 ? 1.138 -2.872 -14.606 1.00 96.94 70 THR A O 1
ATOM 570 N N . GLY A 1 71 ? 0.243 -1.573 -13.020 1.00 95.44 71 GLY A N 1
ATOM 571 C CA . GLY A 1 71 ? -0.141 -2.718 -12.211 1.00 95.44 71 GLY A CA 1
ATOM 572 C C . GLY A 1 71 ? -0.780 -2.357 -10.887 1.00 95.44 71 GLY A C 1
ATOM 573 O O . GLY A 1 71 ? -1.226 -1.230 -10.676 1.00 95.44 71 GLY A O 1
ATOM 574 N N . SER A 1 72 ? -0.827 -3.341 -9.994 1.00 94.69 72 SER A N 1
ATOM 575 C CA . SER A 1 72 ? -1.310 -3.153 -8.633 1.00 94.69 72 SER A CA 1
ATOM 576 C C . SER A 1 72 ? -0.485 -3.918 -7.602 1.00 94.69 72 SER A C 1
ATOM 578 O O . SER A 1 72 ? 0.097 -4.959 -7.907 1.00 94.69 72 SER A O 1
ATOM 580 N N . ALA A 1 73 ? -0.449 -3.409 -6.373 1.00 93.38 73 ALA A N 1
ATOM 581 C CA . ALA A 1 73 ? 0.045 -4.121 -5.202 1.00 93.38 73 ALA A CA 1
ATOM 582 C C . ALA A 1 73 ? -1.106 -4.271 -4.206 1.00 93.38 73 ALA A C 1
ATOM 584 O O . ALA A 1 73 ? -1.638 -3.270 -3.737 1.00 93.38 73 ALA A O 1
ATOM 585 N N . HIS A 1 74 ? -1.538 -5.501 -3.913 1.00 89.00 74 HIS A N 1
ATOM 586 C CA . HIS A 1 74 ? -2.714 -5.763 -3.059 1.00 89.00 74 HIS A CA 1
ATOM 587 C C . HIS A 1 74 ? -3.959 -4.913 -3.414 1.00 89.00 74 HIS A C 1
ATOM 589 O O . HIS A 1 74 ? -4.687 -4.458 -2.534 1.00 89.00 74 HIS A O 1
ATOM 595 N N . GLY A 1 75 ? -4.196 -4.689 -4.712 1.00 87.56 75 GLY A N 1
ATOM 596 C CA . GLY A 1 75 ? -5.324 -3.899 -5.217 1.00 87.56 75 GLY A CA 1
ATOM 597 C C . GLY A 1 75 ? -5.093 -2.386 -5.300 1.00 87.56 75 GLY A C 1
ATOM 598 O O . GLY A 1 75 ? -5.975 -1.698 -5.801 1.00 87.56 75 GLY A O 1
ATOM 599 N N . PHE A 1 76 ? -3.935 -1.875 -4.868 1.00 89.94 76 PHE A N 1
ATOM 600 C CA . PHE A 1 76 ? -3.559 -0.462 -4.996 1.00 89.94 76 PHE A CA 1
ATOM 601 C C . PHE A 1 76 ? -2.787 -0.226 -6.290 1.00 89.94 76 PHE A C 1
ATOM 603 O O . PHE A 1 76 ? -1.788 -0.907 -6.539 1.00 89.94 76 PHE A O 1
ATOM 610 N N . LEU A 1 77 ? -3.250 0.709 -7.119 1.00 94.00 77 LEU A N 1
ATOM 611 C CA . LEU A 1 77 ? -2.715 0.904 -8.469 1.00 94.00 77 LEU A CA 1
ATOM 612 C C . LEU A 1 77 ? -1.397 1.688 -8.490 1.00 94.00 77 LEU A C 1
ATOM 614 O O . LEU A 1 77 ? -1.252 2.705 -7.808 1.00 94.00 77 LEU A O 1
ATOM 618 N N . PHE A 1 78 ? -0.477 1.268 -9.363 1.00 95.50 78 PHE A N 1
ATOM 619 C CA . PHE A 1 78 ? 0.757 1.990 -9.667 1.00 95.50 78 PHE A CA 1
ATOM 620 C C . PHE A 1 78 ? 0.996 2.140 -11.175 1.00 95.50 78 PHE A C 1
ATOM 622 O O . PHE A 1 78 ? 0.586 1.307 -11.988 1.00 95.50 78 PHE A O 1
ATOM 629 N N . HIS A 1 79 ? 1.742 3.187 -11.517 1.00 97.12 79 HIS A N 1
ATOM 630 C CA . HIS A 1 79 ? 2.294 3.486 -12.833 1.00 97.12 79 HIS A CA 1
ATOM 631 C C . HIS A 1 79 ? 3.751 3.914 -12.662 1.00 97.12 79 HIS A C 1
ATOM 633 O O . HIS A 1 79 ? 4.045 4.837 -11.902 1.00 97.12 79 HIS A O 1
ATOM 639 N N . VAL A 1 80 ? 4.671 3.231 -13.334 1.00 97.81 80 VAL A N 1
ATOM 640 C CA . VAL A 1 80 ? 6.108 3.492 -13.234 1.00 97.81 80 VAL A CA 1
ATOM 641 C C . VAL A 1 80 ? 6.694 3.641 -14.625 1.00 97.81 80 VAL A C 1
ATOM 643 O O . VAL A 1 80 ? 6.594 2.728 -15.438 1.00 97.81 80 VAL A O 1
ATOM 646 N N . GLU A 1 81 ? 7.355 4.763 -14.876 1.00 98.00 81 GLU A N 1
ATOM 647 C CA . GLU A 1 81 ? 8.116 5.001 -16.099 1.00 98.00 81 GLU A CA 1
ATOM 648 C C . GLU A 1 81 ? 9.590 5.164 -15.762 1.00 98.00 81 GLU A C 1
ATOM 650 O O . GLU A 1 81 ? 9.942 5.931 -14.868 1.00 98.00 81 GLU A O 1
ATOM 655 N N . TYR A 1 82 ? 10.474 4.479 -16.478 1.00 97.75 82 TYR A N 1
ATOM 656 C CA . TYR A 1 82 ? 11.910 4.639 -16.272 1.00 97.75 82 TYR A CA 1
ATOM 657 C C . TYR A 1 82 ? 12.699 4.517 -17.569 1.00 97.75 82 TYR A C 1
ATOM 659 O O . TYR A 1 82 ? 12.318 3.802 -18.493 1.00 97.75 82 TYR A O 1
ATOM 667 N N . LEU A 1 83 ? 13.811 5.244 -17.638 1.00 97.25 83 LEU A N 1
ATOM 668 C CA . LEU A 1 83 ? 14.717 5.251 -18.780 1.00 97.25 83 LEU A CA 1
ATOM 669 C C . LEU A 1 83 ? 15.974 4.465 -18.419 1.00 97.25 83 LEU A C 1
ATOM 671 O O . LEU A 1 83 ? 16.670 4.816 -17.467 1.00 97.25 83 LEU A O 1
ATOM 675 N N . VAL A 1 84 ? 16.275 3.422 -19.186 1.00 96.06 84 VAL A N 1
ATOM 676 C CA . VAL A 1 84 ? 17.505 2.634 -19.061 1.00 96.06 84 VAL A CA 1
ATOM 677 C C . VAL A 1 84 ? 18.477 3.079 -20.142 1.00 96.06 84 VAL A C 1
ATOM 679 O O . VAL A 1 84 ? 18.130 3.058 -21.321 1.00 96.06 84 VAL A O 1
ATOM 682 N N . LYS A 1 85 ? 19.690 3.467 -19.743 1.00 94.69 85 LYS A N 1
ATOM 683 C CA . LYS A 1 85 ? 20.825 3.665 -20.645 1.00 94.69 85 LYS A CA 1
ATOM 684 C C . LYS A 1 85 ? 21.672 2.401 -20.652 1.00 94.69 85 LYS A C 1
ATOM 686 O O . LYS A 1 85 ? 22.109 1.959 -19.592 1.00 94.69 85 LYS A O 1
ATOM 691 N N . GLU A 1 86 ? 21.889 1.846 -21.831 1.00 92.31 86 GLU A N 1
ATOM 692 C CA . GLU A 1 86 ? 22.736 0.688 -22.086 1.00 92.31 86 GLU A CA 1
ATOM 693 C C . GLU A 1 86 ? 23.965 1.141 -22.867 1.00 92.31 86 GLU A C 1
ATOM 695 O O . GLU A 1 86 ? 23.863 1.448 -24.052 1.00 92.31 86 GLU A O 1
ATOM 700 N N . ASP A 1 87 ? 25.118 1.197 -22.209 1.00 88.00 87 ASP A N 1
ATOM 701 C CA . ASP A 1 87 ? 26.391 1.515 -22.851 1.00 88.00 87 ASP A CA 1
ATOM 702 C C . ASP A 1 87 ? 27.021 0.223 -23.394 1.00 88.00 87 ASP A C 1
ATOM 704 O O . ASP A 1 87 ? 27.108 -0.789 -22.689 1.00 88.00 87 ASP A O 1
ATOM 708 N N . LYS A 1 88 ? 27.473 0.243 -24.652 1.00 73.69 88 LYS A N 1
ATOM 709 C CA . LYS A 1 88 ? 28.271 -0.848 -25.222 1.00 73.69 88 LYS A CA 1
ATOM 710 C C . LYS A 1 88 ? 29.686 -0.725 -24.664 1.00 73.69 88 LYS A C 1
ATOM 712 O O . LYS A 1 88 ? 30.447 0.124 -25.123 1.00 73.69 88 LYS A O 1
ATOM 717 N N . SER A 1 89 ? 30.050 -1.544 -23.679 1.00 61.66 89 SER A N 1
ATOM 718 C CA . SER A 1 89 ? 31.445 -1.596 -23.247 1.00 61.66 89 SER A CA 1
ATOM 719 C C . SER A 1 89 ? 32.272 -2.374 -24.268 1.00 61.66 89 SER A C 1
ATOM 721 O O . SER A 1 89 ? 31.954 -3.516 -24.606 1.00 61.66 89 SER A O 1
ATOM 723 N N . SER A 1 90 ? 33.351 -1.756 -24.746 1.00 55.19 90 SER A N 1
ATOM 724 C CA . SER A 1 90 ? 34.445 -2.427 -25.456 1.00 55.19 90 SER A CA 1
ATOM 725 C C . SER A 1 90 ? 35.573 -2.865 -24.514 1.00 55.19 90 SER A C 1
ATOM 727 O O . SER A 1 90 ? 36.519 -3.513 -24.954 1.00 55.19 90 SER A O 1
ATOM 729 N N . GLU A 1 91 ? 35.516 -2.513 -23.226 1.00 49.62 91 GLU A N 1
ATOM 730 C CA . GLU A 1 91 ? 36.563 -2.861 -22.267 1.00 49.62 91 GLU A CA 1
ATOM 731 C C . GLU A 1 91 ? 36.321 -4.261 -21.696 1.00 49.62 91 GLU A C 1
ATOM 733 O O . GLU A 1 91 ? 35.401 -4.492 -20.910 1.00 49.62 91 GLU A O 1
ATOM 738 N N . GLY A 1 92 ? 37.171 -5.202 -22.117 1.00 50.03 92 GLY A N 1
ATOM 739 C CA . GLY A 1 92 ? 37.255 -6.555 -21.565 1.00 50.03 92 GLY A CA 1
ATOM 740 C C . GLY A 1 92 ? 36.767 -7.682 -22.476 1.00 50.03 92 GLY A C 1
ATOM 741 O O . GLY A 1 92 ? 36.940 -8.837 -22.099 1.00 50.03 92 GLY A O 1
ATOM 742 N N . ALA A 1 93 ? 36.220 -7.389 -23.662 1.00 47.81 93 ALA A N 1
ATOM 743 C CA . ALA A 1 93 ? 35.855 -8.427 -24.625 1.00 47.81 93 ALA A CA 1
ATOM 744 C C . ALA A 1 93 ? 37.127 -9.099 -25.165 1.00 47.81 93 ALA A C 1
ATOM 746 O O . ALA A 1 93 ? 37.800 -8.578 -26.055 1.00 47.81 93 ALA A O 1
ATOM 747 N N . LYS A 1 94 ? 37.484 -10.251 -24.592 1.00 53.59 94 LYS A N 1
ATOM 748 C CA . LYS A 1 94 ? 38.404 -11.186 -25.241 1.00 53.59 94 LYS A CA 1
ATOM 749 C C . LYS A 1 94 ? 37.710 -11.749 -26.478 1.00 53.59 94 LYS A C 1
ATOM 751 O O . LYS A 1 94 ? 36.487 -11.892 -26.483 1.00 53.59 94 LYS A O 1
ATOM 756 N N . ASP A 1 95 ? 38.490 -12.067 -27.507 1.00 50.25 95 ASP A N 1
ATOM 757 C CA . ASP A 1 95 ? 37.996 -12.653 -28.754 1.00 50.25 95 ASP A CA 1
ATOM 758 C C . ASP A 1 95 ? 37.020 -13.813 -28.464 1.00 50.25 95 ASP A C 1
ATOM 760 O O . ASP A 1 95 ? 37.417 -14.863 -27.960 1.00 50.25 95 ASP A O 1
ATOM 764 N N . GLY A 1 96 ? 35.726 -13.597 -28.738 1.00 57.38 96 GLY A N 1
ATOM 765 C CA . GLY A 1 96 ? 34.654 -14.582 -28.542 1.00 57.38 96 GLY A CA 1
ATOM 766 C C . GLY A 1 96 ? 33.642 -14.297 -27.419 1.00 57.38 96 GLY A C 1
ATOM 767 O O . GLY A 1 96 ? 32.623 -14.985 -27.370 1.00 57.38 96 GLY A O 1
ATOM 768 N N . GLU A 1 97 ? 33.848 -13.295 -26.555 1.00 53.03 97 GLU A N 1
ATOM 769 C CA . GLU A 1 97 ? 32.849 -12.892 -25.547 1.00 53.03 97 GLU A CA 1
ATOM 770 C C . GLU A 1 97 ? 31.898 -11.803 -26.068 1.00 53.03 97 GLU A C 1
ATOM 772 O O . GLU A 1 97 ? 32.302 -10.842 -26.725 1.00 53.03 97 GLU A O 1
ATOM 777 N N . SER A 1 98 ? 30.601 -11.951 -25.766 1.00 55.91 98 SER A N 1
ATOM 778 C CA . SER A 1 98 ? 29.603 -10.915 -26.055 1.00 55.91 98 SER A CA 1
ATOM 779 C C . SER A 1 98 ? 29.959 -9.632 -25.291 1.00 55.91 98 SER A C 1
ATOM 781 O O . SER A 1 98 ? 30.292 -9.726 -24.108 1.00 55.91 98 SER A O 1
ATOM 783 N N . PRO A 1 99 ? 29.888 -8.443 -25.920 1.00 55.78 99 PRO A N 1
ATOM 784 C CA . PRO A 1 99 ? 30.245 -7.186 -25.266 1.00 55.78 99 PRO A CA 1
ATOM 785 C C . PRO A 1 99 ? 29.445 -7.010 -23.973 1.00 55.78 99 PRO A C 1
ATOM 787 O O . PRO A 1 99 ? 28.231 -7.236 -23.951 1.00 55.78 99 PRO A O 1
ATOM 790 N N . SER A 1 100 ? 30.119 -6.618 -22.889 1.00 58.66 100 SER A N 1
ATOM 791 C CA . SER A 1 100 ? 29.443 -6.348 -21.624 1.00 58.66 100 SER A CA 1
ATOM 792 C C . SER A 1 100 ? 28.603 -5.078 -21.777 1.00 58.66 100 SER A C 1
ATOM 794 O O . SER A 1 100 ? 29.097 -3.994 -22.085 1.00 58.66 100 SER A O 1
ATOM 796 N N . VAL A 1 101 ? 27.288 -5.216 -21.632 1.00 67.06 101 VAL A N 1
ATOM 797 C CA . VAL A 1 101 ? 26.370 -4.077 -21.686 1.00 67.06 101 VAL A CA 1
ATOM 798 C C . VAL A 1 101 ?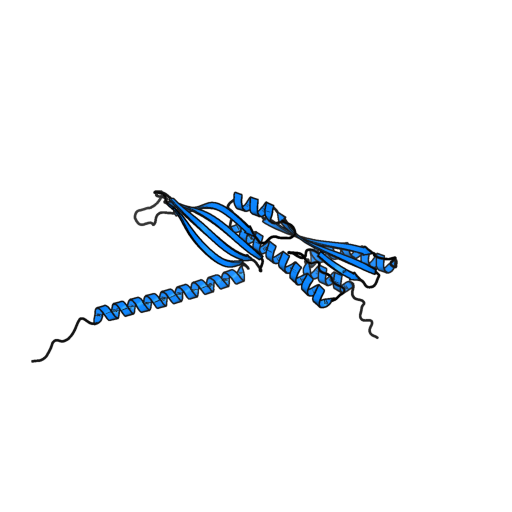 26.237 -3.520 -20.275 1.00 67.06 101 VAL A C 1
ATOM 800 O O . VAL A 1 101 ? 25.716 -4.194 -19.385 1.00 67.06 101 VAL A O 1
ATOM 803 N N . LEU A 1 102 ? 26.711 -2.293 -20.058 1.00 80.81 102 LEU A N 1
ATOM 804 C CA . LEU A 1 102 ? 26.488 -1.582 -18.801 1.00 80.81 102 LEU A CA 1
ATOM 805 C C . LEU A 1 102 ? 25.121 -0.900 -18.871 1.00 80.81 102 LEU A C 1
ATOM 807 O O . LEU A 1 102 ? 24.963 0.126 -19.529 1.00 80.81 102 LEU A O 1
ATOM 811 N N . ALA A 1 103 ? 24.127 -1.484 -18.202 1.00 89.12 103 ALA A N 1
ATOM 812 C CA . ALA A 1 103 ? 22.776 -0.941 -18.119 1.00 89.12 103 ALA A CA 1
ATOM 813 C C . ALA A 1 103 ? 22.562 -0.197 -16.791 1.00 89.12 103 ALA A C 1
ATOM 815 O O . ALA A 1 103 ? 22.814 -0.750 -15.719 1.00 89.12 103 ALA A O 1
ATOM 816 N N . ARG A 1 104 ? 22.059 1.041 -16.841 1.00 92.69 104 ARG A N 1
ATOM 817 C CA . ARG A 1 104 ? 21.661 1.804 -15.644 1.00 92.69 104 ARG A CA 1
ATOM 818 C C . ARG A 1 104 ? 20.396 2.621 -15.870 1.00 92.69 104 ARG A C 1
ATOM 820 O O . ARG A 1 104 ? 20.163 3.117 -16.970 1.00 92.69 104 ARG A O 1
ATOM 827 N N . ILE A 1 105 ? 19.600 2.791 -14.818 1.00 95.00 105 ILE A N 1
ATOM 828 C CA . ILE A 1 105 ? 18.450 3.701 -14.837 1.00 95.00 105 ILE A CA 1
ATOM 829 C C . ILE A 1 105 ? 18.975 5.140 -14.760 1.00 95.00 105 ILE A C 1
ATOM 831 O O . ILE A 1 105 ? 19.824 5.446 -13.926 1.00 95.00 105 ILE A O 1
ATOM 835 N N . VAL A 1 106 ? 18.496 6.007 -15.651 1.00 95.31 106 VAL A N 1
ATOM 836 C CA . VAL A 1 106 ? 18.891 7.427 -15.734 1.00 95.31 106 VAL A CA 1
ATOM 837 C C . VAL A 1 106 ? 17.723 8.392 -15.520 1.00 95.31 106 VAL A C 1
ATOM 839 O O . VAL A 1 106 ? 17.937 9.591 -15.379 1.00 95.31 106 VAL A O 1
ATOM 842 N N . ALA A 1 107 ? 16.494 7.878 -15.507 1.00 96.56 107 ALA A N 1
ATOM 843 C CA . ALA A 1 107 ? 15.297 8.612 -15.125 1.00 96.56 107 ALA A CA 1
ATOM 844 C C . ALA A 1 107 ? 14.270 7.630 -14.555 1.00 96.56 107 ALA A C 1
ATOM 846 O O . ALA A 1 107 ? 14.145 6.518 -15.071 1.00 96.56 107 ALA A O 1
ATOM 847 N N . LEU A 1 108 ? 13.534 8.045 -13.526 1.00 97.62 108 LEU A N 1
ATOM 848 C CA . LEU A 1 108 ? 12.442 7.288 -12.919 1.00 97.62 108 LEU A CA 1
ATOM 849 C C . LEU A 1 108 ? 11.312 8.258 -12.566 1.00 97.62 108 LEU A C 1
ATOM 851 O O . LEU A 1 108 ? 11.549 9.304 -11.969 1.00 97.62 108 LEU A O 1
ATOM 855 N N . SER A 1 109 ? 10.094 7.892 -12.935 1.00 96.50 109 SER A N 1
ATOM 856 C CA . SER A 1 109 ? 8.855 8.564 -12.575 1.00 96.50 109 SER A CA 1
ATOM 857 C C . SER A 1 109 ? 7.886 7.523 -12.039 1.00 96.50 109 SER A C 1
ATOM 859 O O . SER A 1 109 ? 7.732 6.443 -12.610 1.00 96.50 109 SER A O 1
ATOM 861 N N . VAL A 1 110 ? 7.245 7.842 -10.923 1.00 96.44 110 VAL A N 1
ATOM 862 C CA . VAL A 1 110 ? 6.328 6.946 -10.227 1.00 96.44 110 VAL A CA 1
ATOM 863 C C . VAL A 1 110 ? 5.048 7.707 -9.925 1.00 96.44 110 VAL A C 1
ATOM 865 O O . VAL A 1 110 ? 5.071 8.826 -9.422 1.00 96.44 110 VAL A O 1
ATOM 868 N N . SER A 1 111 ? 3.917 7.080 -10.213 1.00 93.56 111 SER A N 1
ATOM 869 C CA . SER A 1 111 ? 2.583 7.554 -9.865 1.00 93.56 111 SER A CA 1
ATOM 870 C C . SER A 1 111 ? 1.800 6.407 -9.233 1.00 93.56 111 SER A C 1
ATOM 872 O O . SER A 1 111 ? 1.914 5.257 -9.651 1.00 93.56 111 SER A O 1
ATOM 874 N N . VAL A 1 112 ? 1.021 6.705 -8.201 1.00 92.69 112 VAL A N 1
ATOM 875 C CA . VAL A 1 112 ? 0.217 5.725 -7.454 1.00 92.69 112 VAL A CA 1
ATOM 876 C C . VAL A 1 112 ? -1.191 6.271 -7.255 1.00 92.69 112 VAL A C 1
ATOM 878 O O . VAL A 1 112 ? -1.404 7.477 -7.413 1.00 92.69 112 VAL A O 1
ATOM 881 N N . GLU A 1 113 ? -2.152 5.410 -6.911 1.00 85.81 113 GLU A N 1
ATOM 882 C CA . GLU A 1 113 ? -3.503 5.881 -6.591 1.00 85.81 113 GLU A CA 1
ATOM 883 C C . GLU A 1 113 ? -3.484 6.927 -5.456 1.00 85.81 113 GLU A C 1
ATOM 885 O O . GLU A 1 113 ? -2.694 6.793 -4.515 1.00 85.81 113 GLU A O 1
ATOM 890 N N . PRO A 1 114 ? -4.327 7.976 -5.522 1.00 77.12 114 PRO A N 1
ATOM 891 C CA . PRO A 1 114 ? -4.399 8.975 -4.465 1.00 77.12 114 PRO A CA 1
ATOM 892 C C . PRO A 1 114 ? -4.823 8.354 -3.135 1.00 77.12 114 PRO A C 1
ATOM 894 O O . PRO A 1 114 ? -5.853 7.684 -3.053 1.00 77.12 114 PRO A O 1
ATOM 897 N N . THR A 1 115 ? -4.065 8.649 -2.084 1.00 74.62 115 THR A N 1
ATOM 898 C CA . THR A 1 115 ? -4.364 8.231 -0.714 1.00 74.62 115 THR A CA 1
ATOM 899 C C . THR A 1 115 ? -4.842 9.437 0.095 1.00 74.62 115 THR A C 1
ATOM 901 O O . THR A 1 115 ? -4.493 10.584 -0.181 1.00 74.62 115 THR A O 1
ATOM 904 N N . SER A 1 116 ? -5.663 9.192 1.112 1.00 64.19 116 SER A N 1
ATOM 905 C CA . SER A 1 116 ? -6.226 10.204 2.022 1.00 64.19 116 SER A CA 1
ATOM 906 C C . SER A 1 116 ? -5.154 11.022 2.742 1.00 64.19 116 SER A C 1
ATOM 908 O O . SER A 1 116 ? -5.434 12.128 3.198 1.00 64.19 116 SER A O 1
ATOM 910 N N . GLU A 1 117 ? -3.965 10.446 2.904 1.00 62.06 117 GLU A N 1
ATOM 911 C CA . GLU A 1 117 ? -2.919 10.963 3.783 1.00 62.06 117 GLU A CA 1
ATOM 912 C C . GLU A 1 117 ? -1.747 11.577 2.986 1.00 62.06 117 GLU A C 1
ATOM 914 O O . GLU A 1 117 ? -0.913 12.260 3.563 1.00 62.06 117 GLU A O 1
ATOM 919 N N . ASN A 1 118 ? -1.688 11.412 1.650 1.00 71.12 118 ASN A N 1
ATOM 920 C CA . ASN A 1 118 ? -0.535 11.801 0.809 1.00 71.12 118 ASN A CA 1
ATOM 921 C C . ASN A 1 118 ? 0.827 11.260 1.312 1.00 71.12 118 ASN A C 1
ATOM 923 O O . ASN A 1 118 ? 1.883 11.696 0.849 1.00 71.12 118 ASN A O 1
ATOM 927 N N . ASP A 1 119 ? 0.810 10.259 2.198 1.00 77.38 119 ASP A N 1
ATOM 928 C CA . ASP A 1 119 ? 1.969 9.764 2.954 1.00 77.38 119 ASP A CA 1
ATOM 929 C C . ASP A 1 119 ? 3.085 9.174 2.080 1.00 77.38 119 ASP A C 1
ATOM 931 O O . ASP A 1 119 ? 4.218 9.021 2.526 1.00 77.38 119 ASP A O 1
ATOM 935 N N . LEU A 1 120 ? 2.789 8.851 0.819 1.00 90.19 120 LEU A N 1
ATOM 936 C CA . LEU A 1 120 ? 3.757 8.296 -0.125 1.00 90.19 120 LEU A CA 1
ATOM 937 C C . LEU A 1 120 ? 4.550 9.360 -0.891 1.00 90.19 120 LEU A C 1
ATOM 939 O O . LEU A 1 120 ? 5.589 9.030 -1.456 1.00 90.19 120 LEU A O 1
ATOM 943 N N . GLN A 1 121 ? 4.100 10.618 -0.939 1.00 91.69 121 GLN A N 1
ATOM 944 C CA . GLN A 1 121 ? 4.696 11.633 -1.820 1.00 91.69 121 GLN A CA 1
ATOM 945 C C . GLN A 1 121 ? 6.174 11.944 -1.520 1.00 91.69 121 GLN A C 1
ATOM 947 O O . GLN A 1 121 ? 6.972 11.969 -2.467 1.00 91.69 121 GLN A O 1
ATOM 952 N N . PRO A 1 122 ? 6.598 12.118 -0.251 1.00 93.69 122 PRO A N 1
ATOM 953 C CA . PRO A 1 122 ? 8.013 12.334 0.060 1.00 93.69 122 PRO A CA 1
ATOM 954 C C . PRO A 1 122 ? 8.881 11.135 -0.345 1.00 93.69 122 PRO A C 1
ATOM 956 O O . PRO A 1 122 ? 9.956 11.295 -0.922 1.00 93.69 122 PRO A O 1
ATOM 959 N N . PHE A 1 123 ? 8.378 9.919 -0.113 1.00 95.88 123 PHE A N 1
ATOM 960 C CA . PHE A 1 123 ? 9.037 8.679 -0.514 1.00 95.88 123 PHE A CA 1
ATOM 961 C C . PHE A 1 123 ? 9.150 8.535 -2.039 1.00 95.88 123 PHE A C 1
ATOM 963 O O . PHE A 1 123 ? 10.231 8.247 -2.544 1.00 95.88 123 PHE A O 1
ATOM 970 N N . ILE A 1 124 ? 8.067 8.775 -2.782 1.00 95.44 124 ILE A N 1
ATOM 971 C CA . ILE A 1 124 ? 8.042 8.718 -4.252 1.00 95.44 124 ILE A CA 1
ATOM 972 C C . ILE A 1 124 ? 9.025 9.721 -4.853 1.00 95.44 124 ILE A C 1
ATOM 974 O O . ILE A 1 124 ? 9.792 9.375 -5.754 1.00 95.44 124 ILE A O 1
ATOM 978 N N . SER A 1 125 ? 9.043 10.945 -4.324 1.00 94.75 125 SER A N 1
ATOM 979 C CA . SER A 1 125 ? 9.990 11.978 -4.748 1.00 94.75 125 SER A CA 1
ATOM 980 C C . SER A 1 125 ? 11.428 11.512 -4.531 1.00 94.75 125 SER A C 1
ATOM 982 O O . SER A 1 125 ? 12.257 11.597 -5.436 1.00 94.75 125 SER A O 1
ATOM 984 N N . ARG A 1 126 ? 11.715 10.936 -3.356 1.00 96.69 126 ARG A N 1
ATOM 985 C CA . ARG A 1 126 ? 13.041 10.413 -3.032 1.00 96.69 126 ARG A CA 1
ATOM 986 C C . ARG A 1 126 ? 13.453 9.259 -3.942 1.00 96.69 126 ARG A C 1
ATOM 988 O O . ARG A 1 126 ? 14.563 9.265 -4.464 1.00 96.69 126 ARG A O 1
ATOM 995 N N . VAL A 1 127 ? 12.567 8.289 -4.155 1.00 96.81 127 VAL A N 1
ATOM 996 C CA . VAL A 1 127 ? 12.869 7.098 -4.956 1.00 96.81 127 VAL A CA 1
ATOM 997 C C . VAL A 1 127 ? 13.108 7.447 -6.423 1.00 96.81 127 VAL A C 1
ATOM 999 O O . VAL A 1 127 ? 13.978 6.854 -7.053 1.00 96.81 127 VAL A O 1
ATOM 1002 N N . SER A 1 128 ? 12.382 8.444 -6.936 1.00 95.62 128 SER A N 1
ATOM 1003 C CA . SER A 1 128 ? 12.522 8.944 -8.306 1.00 95.62 128 SER A CA 1
ATOM 1004 C C . SER A 1 128 ? 13.875 9.625 -8.527 1.00 95.62 128 SER A C 1
ATOM 1006 O O . SER A 1 128 ? 14.470 9.459 -9.586 1.00 95.62 128 SER A O 1
ATOM 1008 N N . VAL A 1 129 ? 14.392 10.333 -7.514 1.00 96.38 129 VAL A N 1
ATOM 1009 C CA . VAL A 1 129 ? 15.736 10.940 -7.528 1.00 96.38 129 VAL A CA 1
ATOM 1010 C C . VAL A 1 129 ? 16.838 9.889 -7.379 1.00 96.38 129 VAL A C 1
ATOM 1012 O O . VAL A 1 129 ? 17.846 9.957 -8.075 1.00 96.38 129 VAL A O 1
ATOM 1015 N N . ASP A 1 130 ? 16.650 8.912 -6.490 1.00 96.00 130 ASP A N 1
ATOM 1016 C CA . ASP A 1 130 ? 17.631 7.846 -6.246 1.00 96.00 130 ASP A CA 1
ATOM 1017 C C . ASP A 1 130 ? 17.625 6.763 -7.357 1.00 96.00 130 ASP A C 1
ATOM 1019 O O . ASP A 1 130 ? 18.464 5.864 -7.343 1.00 96.00 130 ASP A O 1
ATOM 1023 N N . PHE A 1 131 ? 16.676 6.820 -8.304 1.00 96.75 131 PHE A N 1
ATOM 1024 C CA . PHE A 1 131 ? 16.428 5.813 -9.350 1.00 96.75 131 PHE A CA 1
ATOM 1025 C C . PHE A 1 131 ? 16.244 4.376 -8.814 1.00 96.75 131 PHE A C 1
ATOM 1027 O O . PHE A 1 131 ? 16.536 3.389 -9.495 1.00 96.75 131 PHE A O 1
ATOM 1034 N N . ASP A 1 132 ? 15.739 4.242 -7.586 1.00 95.81 132 ASP A N 1
ATOM 1035 C CA . ASP A 1 132 ? 15.708 2.982 -6.833 1.00 95.81 132 ASP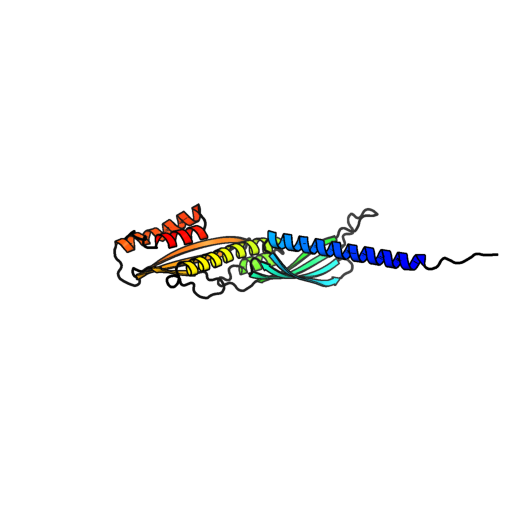 A CA 1
ATOM 1036 C C . ASP A 1 132 ? 14.375 2.233 -7.026 1.00 95.81 132 ASP A C 1
ATOM 1038 O O . ASP A 1 132 ? 13.501 2.178 -6.157 1.00 95.81 132 ASP A O 1
ATOM 1042 N N . LEU A 1 133 ? 14.212 1.636 -8.209 1.00 94.81 133 LEU A N 1
ATOM 1043 C CA . LEU A 1 133 ? 12.996 0.907 -8.586 1.00 94.81 133 LEU A CA 1
ATOM 1044 C C . LEU A 1 133 ? 12.665 -0.246 -7.619 1.00 94.81 133 LEU A C 1
ATOM 1046 O O . LEU A 1 133 ? 11.498 -0.523 -7.334 1.00 94.81 133 LEU A O 1
ATOM 1050 N N . MET A 1 134 ? 13.691 -0.914 -7.088 1.00 93.81 134 MET A N 1
ATOM 1051 C CA . MET A 1 134 ? 13.509 -2.024 -6.155 1.00 93.81 134 MET A CA 1
ATOM 1052 C C . MET A 1 134 ? 12.915 -1.537 -4.831 1.00 93.81 134 MET A C 1
ATOM 1054 O O . MET A 1 134 ? 11.942 -2.119 -4.340 1.00 93.81 134 MET A O 1
ATOM 1058 N N . LYS A 1 135 ? 13.455 -0.449 -4.267 1.00 96.00 135 LYS A N 1
ATOM 1059 C CA . LYS A 1 135 ? 12.918 0.143 -3.039 1.00 96.00 135 LYS A CA 1
ATOM 1060 C C . LYS A 1 135 ? 11.483 0.611 -3.226 1.00 96.00 135 LYS A C 1
ATOM 1062 O O . LYS A 1 135 ? 10.691 0.417 -2.301 1.00 96.00 135 LYS A O 1
ATOM 1067 N N . PHE A 1 136 ? 11.132 1.166 -4.391 1.00 96.62 136 PHE A N 1
ATOM 1068 C CA . PHE A 1 136 ? 9.744 1.515 -4.700 1.00 96.62 136 PHE A CA 1
ATOM 1069 C C . PHE A 1 136 ? 8.821 0.306 -4.516 1.00 96.62 136 PHE A C 1
ATOM 1071 O O . PHE A 1 136 ? 7.946 0.342 -3.652 1.00 96.62 136 PHE A O 1
ATOM 1078 N N . TYR A 1 137 ? 9.058 -0.783 -5.253 1.00 95.19 137 TYR A N 1
ATOM 1079 C CA . TYR A 1 137 ? 8.193 -1.962 -5.201 1.00 95.19 137 TYR A CA 1
ATOM 1080 C C . TYR A 1 137 ? 8.127 -2.587 -3.804 1.00 95.19 137 TYR A C 1
ATOM 1082 O O . TYR A 1 137 ? 7.040 -2.882 -3.310 1.00 95.19 137 TYR A O 1
ATOM 1090 N N . GLN A 1 138 ? 9.268 -2.743 -3.127 1.00 94.69 138 GLN A N 1
ATOM 1091 C CA . GLN A 1 138 ? 9.308 -3.332 -1.785 1.00 94.69 138 GLN A CA 1
ATOM 1092 C C . GLN A 1 138 ? 8.544 -2.497 -0.752 1.00 94.69 138 GLN A C 1
ATOM 1094 O O . GLN A 1 138 ? 7.843 -3.046 0.100 1.00 94.69 138 GLN A O 1
ATOM 1099 N N . THR A 1 139 ? 8.690 -1.174 -0.807 1.00 96.00 139 THR A N 1
ATOM 1100 C CA . THR A 1 139 ? 8.014 -0.257 0.118 1.00 96.00 139 THR A CA 1
ATOM 1101 C C . THR A 1 139 ? 6.524 -0.195 -0.189 1.00 96.00 139 THR A C 1
ATOM 1103 O O . THR A 1 139 ? 5.707 -0.291 0.725 1.00 96.00 139 THR A O 1
ATOM 1106 N N . TYR A 1 140 ? 6.162 -0.106 -1.470 1.00 95.19 140 TYR A N 1
ATOM 1107 C CA . TYR A 1 140 ? 4.774 0.004 -1.901 1.00 95.19 140 TYR A CA 1
ATOM 1108 C C . TYR A 1 140 ? 3.958 -1.251 -1.569 1.00 95.19 140 TYR A C 1
ATOM 1110 O O . TYR A 1 140 ? 2.845 -1.136 -1.065 1.00 95.19 140 TYR A O 1
ATOM 1118 N N . VAL A 1 141 ? 4.535 -2.449 -1.726 1.00 94.81 141 VAL A N 1
ATOM 1119 C CA . VAL A 1 141 ? 3.900 -3.703 -1.278 1.00 94.81 141 VAL A CA 1
ATOM 1120 C C . VAL A 1 141 ? 3.644 -3.692 0.228 1.00 94.81 141 VAL A C 1
ATOM 1122 O O . VAL A 1 141 ? 2.530 -3.977 0.660 1.00 94.81 141 VAL A O 1
ATOM 1125 N N . LYS A 1 142 ? 4.643 -3.331 1.044 1.00 94.75 142 LYS A N 1
ATOM 1126 C CA . LYS A 1 142 ? 4.487 -3.273 2.510 1.00 94.75 142 LYS A CA 1
ATOM 1127 C C . LYS A 1 142 ? 3.403 -2.282 2.927 1.00 94.75 142 LYS A C 1
ATOM 1129 O O . LYS A 1 142 ? 2.587 -2.600 3.788 1.00 94.75 142 LYS A O 1
ATOM 1134 N N . TYR A 1 143 ? 3.388 -1.109 2.299 1.00 94.06 143 TYR A N 1
ATOM 1135 C CA . TYR A 1 143 ? 2.344 -0.109 2.488 1.00 94.06 143 TYR A CA 1
ATOM 1136 C C . TYR A 1 143 ? 0.962 -0.693 2.170 1.00 94.06 143 TYR A C 1
ATOM 1138 O O . TYR A 1 143 ? 0.075 -0.689 3.025 1.00 94.06 143 TYR A O 1
ATOM 1146 N N . ALA A 1 144 ? 0.804 -1.278 0.981 1.00 92.62 144 ALA A N 1
ATOM 1147 C CA . ALA A 1 144 ? -0.461 -1.830 0.515 1.00 92.62 144 ALA A CA 1
ATOM 1148 C C . ALA A 1 144 ? -0.991 -2.954 1.425 1.00 92.62 144 ALA A C 1
ATOM 1150 O O . ALA A 1 144 ? -2.186 -2.991 1.721 1.00 92.62 144 ALA A O 1
ATOM 1151 N N . ILE A 1 145 ? -0.111 -3.823 1.940 1.00 92.62 145 ILE A N 1
ATOM 1152 C CA . ILE A 1 145 ? -0.469 -4.871 2.912 1.00 92.62 145 ILE A CA 1
ATOM 1153 C C . ILE A 1 145 ? -1.104 -4.267 4.168 1.00 92.62 145 ILE A C 1
ATOM 1155 O O . ILE A 1 145 ? -2.175 -4.710 4.584 1.00 92.62 145 ILE A O 1
ATOM 1159 N N . LEU A 1 146 ? -0.469 -3.258 4.770 1.00 92.88 146 LEU A N 1
ATOM 1160 C CA . LEU A 1 146 ? -0.941 -2.662 6.024 1.00 92.88 146 LEU A CA 1
ATOM 1161 C C . LEU A 1 146 ? -2.244 -1.881 5.832 1.00 92.88 146 LEU A C 1
ATOM 1163 O O . LEU A 1 146 ? -3.151 -1.965 6.666 1.00 92.88 146 LEU A O 1
ATOM 1167 N N . VAL A 1 147 ? -2.382 -1.166 4.712 1.00 91.00 147 VAL A N 1
ATOM 1168 C CA . VAL A 1 147 ? -3.641 -0.490 4.379 1.00 91.00 147 VAL A CA 1
ATOM 1169 C C . VAL A 1 147 ? -4.757 -1.512 4.148 1.00 91.00 147 VAL A C 1
ATOM 1171 O O . VAL A 1 147 ? -5.879 -1.312 4.626 1.00 91.00 147 VAL A O 1
ATOM 1174 N N . ASN A 1 148 ? -4.469 -2.627 3.472 1.00 90.25 148 ASN A N 1
ATOM 1175 C CA . ASN A 1 148 ? -5.456 -3.683 3.275 1.00 90.25 148 ASN A CA 1
ATOM 1176 C C . ASN A 1 148 ? -5.843 -4.367 4.599 1.00 90.25 148 ASN A C 1
ATOM 1178 O O . ASN A 1 148 ? -7.028 -4.571 4.853 1.00 90.25 148 ASN A O 1
ATOM 1182 N N . GLU A 1 149 ? -4.887 -4.627 5.498 1.00 92.19 149 GLU A N 1
ATOM 1183 C CA . GLU A 1 149 ? -5.168 -5.160 6.839 1.00 92.19 149 GLU A CA 1
ATOM 1184 C C . GLU A 1 149 ? -6.130 -4.252 7.621 1.00 92.19 149 GLU A C 1
ATOM 1186 O O . GLU A 1 149 ? -7.078 -4.741 8.253 1.00 92.19 149 GLU A O 1
ATOM 1191 N N . ARG A 1 150 ? -5.935 -2.928 7.548 1.00 92.81 150 ARG A N 1
ATOM 1192 C CA . ARG A 1 150 ? -6.861 -1.945 8.126 1.00 92.81 150 ARG A CA 1
ATOM 1193 C C . ARG A 1 150 ? -8.249 -2.052 7.493 1.00 92.81 150 ARG A C 1
ATOM 1195 O O . ARG A 1 150 ? -9.235 -2.173 8.227 1.00 92.81 150 ARG A O 1
ATOM 1202 N N . ARG A 1 151 ? -8.336 -2.030 6.154 1.00 91.00 151 ARG A N 1
ATOM 1203 C CA . ARG A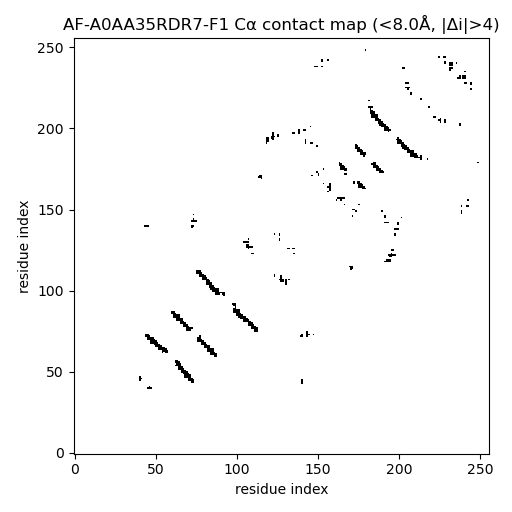 1 151 ? -9.608 -2.124 5.405 1.00 91.00 151 ARG A CA 1
ATOM 1204 C C . ARG A 1 151 ? -10.385 -3.386 5.804 1.00 91.00 151 ARG A C 1
ATOM 1206 O O . ARG A 1 151 ? -11.556 -3.282 6.182 1.00 91.00 151 ARG A O 1
ATOM 1213 N N . ASP A 1 152 ? -9.721 -4.537 5.834 1.00 92.25 152 ASP A N 1
ATOM 1214 C CA . ASP A 1 152 ? -10.308 -5.830 6.204 1.00 92.25 152 ASP A CA 1
ATOM 1215 C C . ASP A 1 152 ? -10.758 -5.872 7.668 1.00 92.25 152 ASP A C 1
ATOM 1217 O O . ASP A 1 152 ? -11.833 -6.389 7.997 1.00 92.25 152 ASP A O 1
ATOM 1221 N N . SER A 1 153 ? -9.960 -5.300 8.572 1.00 94.69 153 SER A N 1
ATOM 1222 C CA . SER A 1 153 ? -10.287 -5.227 10.000 1.00 94.69 153 SER A CA 1
ATOM 1223 C C . SER A 1 153 ? -11.533 -4.378 10.246 1.00 94.69 153 SER A C 1
ATOM 1225 O O . SER A 1 153 ? -12.411 -4.760 11.024 1.00 94.69 153 SER A O 1
ATOM 1227 N N . TYR A 1 154 ? -11.650 -3.248 9.549 1.00 94.38 154 TYR A N 1
ATOM 1228 C CA . TYR A 1 154 ? -12.804 -2.359 9.650 1.00 94.38 154 TYR A CA 1
ATOM 1229 C C . TYR A 1 154 ? -14.055 -2.964 9.013 1.00 94.38 154 TYR A C 1
ATOM 1231 O O . TYR A 1 154 ? -15.140 -2.867 9.592 1.00 94.38 154 TYR A O 1
ATOM 1239 N N . ALA A 1 155 ? -13.917 -3.647 7.874 1.00 92.44 155 ALA A N 1
ATOM 1240 C CA . ALA A 1 155 ? -15.009 -4.395 7.256 1.00 92.44 155 ALA A CA 1
ATOM 1241 C C . ALA A 1 155 ? -15.519 -5.513 8.181 1.00 92.44 155 ALA A C 1
ATOM 1243 O O . ALA A 1 155 ? -16.724 -5.632 8.405 1.00 92.44 155 ALA A O 1
ATOM 1244 N N . THR A 1 156 ? -14.603 -6.268 8.797 1.00 93.56 156 THR A N 1
ATOM 1245 C CA . THR A 1 156 ? -14.931 -7.320 9.774 1.00 93.56 156 THR A CA 1
ATOM 1246 C C . THR A 1 156 ? -15.665 -6.743 10.985 1.00 93.56 156 THR A C 1
ATOM 1248 O O . THR A 1 156 ? -16.695 -7.276 11.399 1.00 93.56 156 THR A O 1
ATOM 1251 N N . ALA A 1 157 ? -15.181 -5.628 11.540 1.00 92.88 157 ALA A N 1
ATOM 1252 C CA . ALA A 1 157 ? -15.836 -4.952 12.656 1.00 92.88 157 ALA A CA 1
ATOM 1253 C C . ALA A 1 157 ? -17.244 -4.463 12.278 1.00 92.88 157 ALA A C 1
ATOM 1255 O O . ALA A 1 157 ? -18.188 -4.669 13.038 1.00 92.88 157 ALA A O 1
ATOM 1256 N N . LYS A 1 158 ? -17.411 -3.869 11.091 1.00 92.44 158 LYS A N 1
ATOM 1257 C CA . LYS A 1 158 ? -18.720 -3.412 10.605 1.00 92.44 158 LYS A CA 1
ATOM 1258 C C . LYS A 1 158 ? -19.698 -4.569 10.403 1.00 92.44 158 LYS A C 1
ATOM 1260 O O . LYS A 1 158 ? -20.849 -4.455 10.806 1.00 92.44 158 LYS A O 1
ATOM 1265 N N . SER A 1 159 ? -19.233 -5.685 9.841 1.00 93.06 159 SER A N 1
ATOM 1266 C CA . SER A 1 159 ? -20.032 -6.906 9.683 1.00 93.06 159 SER A CA 1
ATOM 1267 C C . SER A 1 159 ? -20.481 -7.468 11.038 1.00 93.06 159 SER A C 1
ATOM 1269 O O . SER A 1 159 ? -21.654 -7.774 11.230 1.00 93.06 159 SER A O 1
ATOM 1271 N N . LYS A 1 160 ? -19.570 -7.521 12.017 1.00 93.12 160 LYS A N 1
ATOM 1272 C CA . LYS A 1 160 ? -19.839 -8.105 13.337 1.00 93.12 160 LYS A CA 1
ATOM 1273 C C . LYS A 1 160 ? -20.729 -7.238 14.234 1.00 93.12 160 LYS A C 1
ATOM 1275 O O . LYS A 1 160 ? -21.557 -7.772 14.962 1.00 93.12 160 LYS A O 1
ATOM 1280 N N . TYR A 1 161 ? -20.535 -5.920 14.226 1.00 89.62 161 TYR A N 1
ATOM 1281 C CA . TYR A 1 161 ? -21.172 -5.004 15.183 1.00 89.62 161 TYR A CA 1
ATOM 1282 C C . TYR A 1 161 ? -22.254 -4.105 14.556 1.00 89.62 161 TYR A C 1
ATOM 1284 O O . TYR A 1 161 ? -22.855 -3.281 15.249 1.00 89.62 161 TYR A O 1
ATOM 1292 N N . GLY A 1 162 ? -22.513 -4.254 13.254 1.00 89.31 162 GLY A N 1
ATOM 1293 C CA . GLY A 1 162 ? -23.621 -3.619 12.544 1.00 89.31 162 GLY A CA 1
ATOM 1294 C C . GLY A 1 162 ? -23.670 -2.100 12.716 1.00 89.31 162 GLY A C 1
ATOM 1295 O O . GLY A 1 162 ? -22.670 -1.400 12.558 1.00 89.31 162 GLY A O 1
ATOM 1296 N N . ALA A 1 163 ? -24.854 -1.585 13.061 1.00 87.75 163 ALA A N 1
ATOM 1297 C CA . ALA A 1 163 ? -25.131 -0.151 13.174 1.00 87.75 163 ALA A CA 1
ATOM 1298 C C . ALA A 1 163 ? -24.304 0.582 14.251 1.00 87.75 163 ALA A C 1
ATOM 1300 O O . ALA A 1 163 ? -24.192 1.812 14.196 1.00 87.75 163 ALA A O 1
ATOM 1301 N N . SER A 1 164 ? -23.715 -0.145 15.207 1.00 89.06 164 SER A N 1
ATOM 1302 C CA . SER A 1 164 ? -22.840 0.430 16.235 1.00 89.06 164 SER A CA 1
ATOM 1303 C C . SER A 1 164 ? -21.485 0.856 15.672 1.00 89.06 164 SER A C 1
ATOM 1305 O O . SER A 1 164 ? -20.845 1.731 16.250 1.00 89.06 164 SER A O 1
ATOM 1307 N N . VAL A 1 165 ? -21.054 0.284 14.542 1.00 91.81 165 VAL A N 1
ATOM 1308 C CA . VAL A 1 165 ? -19.813 0.653 13.854 1.00 91.81 165 VAL A CA 1
ATOM 1309 C C . VAL A 1 165 ? -20.115 1.535 12.651 1.00 91.81 165 VAL A C 1
ATOM 1311 O O . VAL A 1 165 ? -20.846 1.166 11.732 1.00 91.81 165 VAL A O 1
ATOM 1314 N N . ARG A 1 166 ? -19.472 2.699 12.609 1.00 90.88 166 ARG A N 1
ATOM 1315 C CA . ARG A 1 166 ? -19.431 3.569 11.436 1.00 90.88 166 ARG A CA 1
ATOM 1316 C C . ARG A 1 166 ? -17.991 3.737 10.988 1.00 90.88 166 ARG A C 1
ATOM 1318 O O . ARG A 1 166 ? -17.146 4.179 11.754 1.00 90.88 166 ARG A O 1
ATOM 1325 N N . VAL A 1 167 ? -17.739 3.419 9.729 1.00 89.31 167 VAL A N 1
ATOM 1326 C CA . VAL A 1 167 ? -16.472 3.693 9.050 1.00 89.31 167 VAL A CA 1
ATOM 1327 C C . VAL A 1 167 ? -16.782 4.822 8.072 1.00 89.31 167 VAL A C 1
ATOM 1329 O O . VAL A 1 167 ? -17.588 4.578 7.172 1.00 89.31 167 VAL A O 1
ATOM 1332 N N . PRO A 1 168 ? -16.277 6.050 8.294 1.00 82.31 168 PRO A N 1
ATOM 1333 C CA . PRO A 1 168 ? -16.499 7.160 7.375 1.00 82.31 168 PRO A CA 1
ATOM 1334 C C . PRO A 1 168 ? -16.008 6.820 5.966 1.00 82.31 168 PRO A C 1
ATOM 1336 O O . PRO A 1 168 ? -15.015 6.104 5.808 1.00 82.31 168 PRO A O 1
ATOM 1339 N N . ASP A 1 169 ? -16.699 7.349 4.960 1.00 71.44 169 ASP A N 1
ATOM 1340 C CA . ASP A 1 169 ? -16.266 7.232 3.573 1.00 71.44 169 ASP A CA 1
ATOM 1341 C C . ASP A 1 169 ? -14.996 8.062 3.334 1.00 71.44 169 ASP A C 1
ATOM 1343 O O . ASP A 1 169 ? -14.788 9.116 3.936 1.00 71.44 169 ASP A O 1
ATOM 1347 N N . GLY A 1 170 ? -14.119 7.545 2.480 1.00 65.88 170 GLY A N 1
ATOM 1348 C CA . GLY A 1 170 ? -12.816 8.120 2.163 1.00 65.88 170 GLY A CA 1
ATOM 1349 C C . GLY A 1 170 ? -11.916 7.072 1.501 1.00 65.88 170 GLY A C 1
ATOM 1350 O O . GLY A 1 170 ? -12.176 5.876 1.681 1.00 65.88 170 GLY A O 1
ATOM 1351 N N . PRO A 1 171 ? -10.885 7.492 0.746 1.00 61.16 171 PRO A N 1
ATOM 1352 C CA . PRO A 1 171 ? -10.067 6.592 -0.068 1.00 61.16 171 PRO A CA 1
ATOM 1353 C C . PRO A 1 171 ? -9.412 5.480 0.761 1.00 61.16 171 PRO A C 1
ATOM 1355 O O . PRO A 1 171 ? -9.481 4.316 0.366 1.00 61.16 171 PRO A O 1
ATOM 1358 N N . ASP A 1 172 ? -8.934 5.766 1.981 1.00 63.91 172 ASP A N 1
ATOM 1359 C CA . ASP A 1 172 ? -8.266 4.730 2.785 1.00 63.91 172 ASP A CA 1
ATOM 1360 C C . ASP A 1 172 ? -8.924 4.414 4.127 1.00 63.91 172 ASP A C 1
ATOM 1362 O O . ASP A 1 172 ? -8.417 3.559 4.858 1.00 63.91 172 ASP A O 1
ATOM 1366 N N . ARG A 1 173 ? -10.068 5.044 4.432 1.00 78.00 173 ARG A N 1
ATOM 1367 C CA . ARG A 1 173 ? -10.900 4.749 5.614 1.00 78.00 173 ARG A CA 1
ATOM 1368 C C . ARG A 1 173 ? -10.069 4.634 6.897 1.00 78.00 173 ARG A C 1
ATOM 1370 O O . ARG A 1 173 ? -10.094 3.609 7.565 1.00 78.00 173 ARG A O 1
ATOM 1377 N N . THR A 1 174 ? -9.326 5.682 7.244 1.00 87.00 174 THR A N 1
ATOM 1378 C CA . THR A 1 174 ? -8.367 5.698 8.372 1.00 87.00 174 THR A CA 1
ATOM 1379 C C . THR A 1 174 ? -9.036 5.699 9.750 1.00 87.00 174 THR A C 1
ATOM 1381 O O . THR A 1 174 ? -8.366 5.570 10.773 1.00 87.00 174 THR A O 1
ATOM 1384 N N . ARG A 1 175 ? -10.366 5.850 9.805 1.00 90.81 175 ARG A N 1
ATOM 1385 C CA . ARG A 1 175 ? -11.126 5.977 11.052 1.00 90.81 175 ARG A CA 1
ATOM 1386 C C . ARG A 1 175 ? -12.219 4.928 11.182 1.00 90.81 175 ARG A C 1
ATOM 1388 O O . ARG A 1 175 ? -12.925 4.627 10.222 1.00 90.81 175 ARG A O 1
ATOM 1395 N N . LEU A 1 176 ? -12.418 4.454 12.407 1.00 93.94 176 LEU A N 1
ATOM 1396 C CA . LEU A 1 176 ? -13.561 3.633 12.793 1.00 93.94 176 LEU A CA 1
ATOM 1397 C C . LEU A 1 176 ? -14.199 4.209 14.051 1.00 93.94 176 LEU A C 1
ATOM 1399 O O . LEU A 1 176 ? -13.538 4.399 15.067 1.00 93.94 176 LEU A O 1
ATOM 1403 N N . ASN A 1 177 ? -15.506 4.434 13.993 1.00 92.69 177 ASN A N 1
ATOM 1404 C CA . ASN A 1 177 ? -16.290 4.949 15.103 1.00 92.69 177 ASN A CA 1
ATOM 1405 C C . ASN A 1 177 ? -17.165 3.825 15.657 1.00 92.69 177 ASN A C 1
ATOM 1407 O O . ASN A 1 177 ? -17.957 3.247 14.912 1.00 92.69 177 ASN A O 1
ATOM 1411 N N . TYR A 1 178 ? -17.061 3.539 16.950 1.00 91.38 178 TYR A N 1
ATOM 1412 C CA . TYR A 1 178 ? -17.916 2.585 17.649 1.00 91.38 178 TYR A CA 1
ATOM 1413 C C . TYR A 1 178 ? -18.777 3.315 18.679 1.00 91.38 178 TYR A C 1
ATOM 1415 O O . TYR A 1 178 ? -18.255 3.941 19.600 1.00 91.38 178 TYR A O 1
ATOM 1423 N N . ARG A 1 179 ? -20.100 3.252 18.523 1.00 89.06 179 ARG A N 1
ATOM 1424 C CA . ARG A 1 179 ? -21.057 3.831 19.468 1.00 89.06 179 ARG A CA 1
ATOM 1425 C C . ARG A 1 179 ? -21.401 2.803 20.542 1.00 89.06 179 ARG A C 1
ATOM 1427 O O . ARG A 1 179 ? -21.975 1.759 20.242 1.00 89.06 179 ARG A O 1
ATOM 1434 N N . MET A 1 180 ? -21.089 3.128 21.789 1.00 83.88 180 MET A N 1
ATOM 1435 C CA . MET A 1 180 ? -21.479 2.340 22.953 1.00 83.88 180 MET A CA 1
ATOM 1436 C C . MET A 1 180 ? -22.906 2.695 23.386 1.00 83.88 180 MET A C 1
ATOM 1438 O O . MET A 1 180 ? -23.399 3.794 23.124 1.00 83.88 180 MET A O 1
ATOM 1442 N N . LYS A 1 181 ? -23.580 1.769 24.078 1.00 74.75 181 LYS A N 1
ATOM 1443 C CA . LYS A 1 181 ? -24.950 1.987 24.576 1.00 74.75 181 LYS A CA 1
ATOM 1444 C C . LYS A 1 181 ? -25.024 3.062 25.674 1.00 74.75 181 LYS A C 1
ATOM 1446 O O . LYS A 1 181 ? -26.025 3.762 25.745 1.00 74.75 181 LYS A O 1
ATOM 1451 N N . ALA A 1 182 ? -23.952 3.262 26.443 1.00 74.88 182 ALA A N 1
ATOM 1452 C CA . ALA A 1 182 ? -23.864 4.215 27.557 1.00 74.88 182 ALA A CA 1
ATOM 1453 C C . ALA A 1 182 ? -23.664 5.695 27.144 1.00 74.88 182 ALA A C 1
ATOM 1455 O O . ALA A 1 182 ? -23.150 6.500 27.906 1.00 74.88 182 ALA A O 1
ATOM 1456 N N . GLY A 1 183 ? -23.986 6.089 25.906 1.00 79.19 183 GLY A N 1
ATOM 1457 C CA . GLY A 1 183 ? -23.750 7.469 25.444 1.00 79.19 183 GLY A CA 1
ATOM 1458 C C . GLY A 1 183 ? -22.273 7.823 25.194 1.00 79.19 183 GLY A C 1
ATOM 1459 O O . GLY A 1 183 ? -21.958 8.982 24.913 1.00 79.19 183 GLY A O 1
ATOM 1460 N N . LEU A 1 184 ? -21.385 6.828 25.235 1.00 85.56 184 LEU A N 1
ATOM 1461 C CA . LEU A 1 184 ? -19.974 6.928 24.869 1.00 85.56 184 LEU A CA 1
ATOM 1462 C C . LEU A 1 184 ? -19.756 6.550 23.398 1.00 85.56 184 LEU A C 1
ATOM 1464 O O . LEU A 1 184 ? -20.431 5.678 22.846 1.00 85.56 184 LEU A O 1
ATOM 1468 N N . SER A 1 185 ? -18.772 7.179 22.767 1.00 89.50 185 SER A N 1
ATOM 1469 C CA . SER A 1 185 ? -18.290 6.815 21.437 1.00 89.50 185 SER A CA 1
ATOM 1470 C C . SER A 1 185 ? -16.777 6.659 21.442 1.00 89.50 185 SER A C 1
ATOM 1472 O O . SER A 1 185 ? -16.048 7.471 22.010 1.00 89.50 185 SER A O 1
ATOM 1474 N N . LEU A 1 186 ? -16.312 5.632 20.746 1.00 91.62 186 LEU A N 1
ATOM 1475 C CA . LEU A 1 186 ? -14.907 5.330 20.536 1.00 91.62 186 LEU A CA 1
ATOM 1476 C C . LEU A 1 186 ? -14.521 5.664 19.105 1.00 91.62 186 LEU A C 1
ATOM 1478 O O . LEU A 1 186 ? -15.217 5.278 18.169 1.00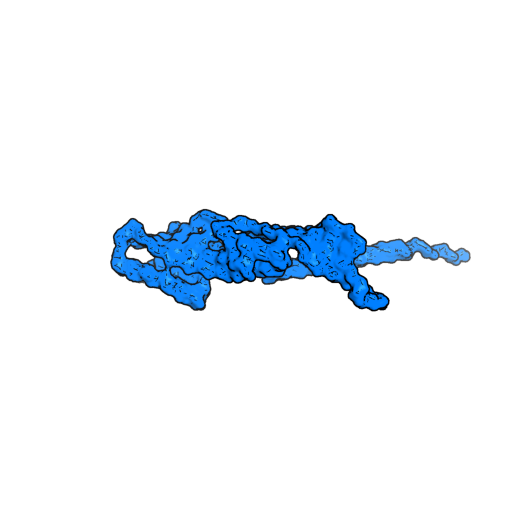 91.62 186 LEU A O 1
ATOM 1482 N N . PHE A 1 187 ? -13.404 6.354 18.944 1.00 93.31 187 PHE A N 1
ATOM 1483 C CA . PHE A 1 187 ? -12.851 6.763 17.663 1.00 93.31 187 PHE A CA 1
ATOM 1484 C C . PHE A 1 187 ? -11.472 6.137 17.527 1.00 93.31 187 PHE A C 1
ATOM 1486 O O . PHE A 1 187 ? -10.513 6.570 18.165 1.00 93.31 187 PHE A O 1
ATOM 1493 N N . PHE A 1 188 ? -11.384 5.102 16.705 1.00 94.81 188 PHE A N 1
ATOM 1494 C CA . PHE A 1 188 ? -10.121 4.505 16.313 1.00 94.81 188 PHE A CA 1
ATOM 1495 C C . PHE A 1 188 ? -9.549 5.289 15.137 1.00 94.81 188 PHE A C 1
ATOM 1497 O O . PHE A 1 188 ? -10.268 5.569 14.178 1.00 94.81 188 PHE A O 1
ATOM 1504 N N . SER A 1 189 ? -8.264 5.622 15.213 1.00 93.31 189 SER A N 1
ATOM 1505 C CA . SER A 1 189 ? -7.506 6.243 14.127 1.00 93.31 189 SER A CA 1
ATOM 1506 C C . SER A 1 189 ? -6.358 5.318 13.779 1.00 93.31 189 SER A C 1
ATOM 1508 O O . SER A 1 189 ? -5.431 5.192 14.572 1.00 93.31 189 SER A O 1
ATOM 1510 N N . TRP A 1 190 ? -6.446 4.643 12.638 1.00 94.12 190 TRP A N 1
ATOM 1511 C CA . TRP A 1 190 ? -5.405 3.753 12.147 1.00 94.12 190 TRP A CA 1
ATOM 1512 C C . TRP A 1 190 ? -4.772 4.368 10.905 1.00 94.12 190 TRP A C 1
ATOM 1514 O O . TRP A 1 190 ? -5.436 4.458 9.874 1.00 94.12 190 TRP A O 1
ATOM 1524 N N . THR A 1 191 ? -3.512 4.777 10.994 1.00 92.00 191 THR A N 1
ATOM 1525 C CA . THR A 1 191 ? -2.746 5.422 9.916 1.00 92.00 191 THR A CA 1
ATOM 1526 C C . THR A 1 191 ? -1.579 4.531 9.492 1.00 92.00 191 THR A C 1
ATOM 1528 O O . THR A 1 191 ? -1.080 3.742 10.299 1.00 92.00 191 THR A O 1
ATOM 1531 N N . VAL A 1 192 ? -1.159 4.632 8.229 1.00 92.19 192 VAL A N 1
ATOM 1532 C CA . VAL A 1 192 ? 0.005 3.902 7.699 1.00 92.19 192 VAL A CA 1
ATOM 1533 C C . VAL A 1 192 ? 0.907 4.913 7.010 1.00 92.19 192 VAL A C 1
ATOM 1535 O O . VAL A 1 192 ? 0.577 5.379 5.927 1.00 92.19 192 VAL A O 1
ATOM 1538 N N . SER A 1 193 ? 2.038 5.238 7.627 1.00 92.06 193 SER A N 1
ATOM 1539 C CA . SER A 1 193 ? 2.952 6.262 7.130 1.00 92.06 193 SER A CA 1
ATOM 1540 C C . SER A 1 193 ? 4.150 5.642 6.419 1.00 92.06 193 SER A C 1
ATOM 1542 O O . SER A 1 193 ? 4.593 4.534 6.737 1.00 92.06 193 SER A O 1
ATOM 1544 N N . VAL A 1 194 ? 4.699 6.375 5.449 1.00 94.81 194 VAL A N 1
ATOM 1545 C CA . VAL A 1 194 ? 5.928 5.992 4.752 1.00 94.81 194 VAL A CA 1
ATOM 1546 C C . VAL A 1 194 ? 6.937 7.123 4.863 1.00 94.81 194 VAL A C 1
ATOM 1548 O O . VAL A 1 194 ? 6.708 8.243 4.421 1.00 94.81 194 VAL A O 1
ATOM 1551 N N . SER A 1 195 ? 8.081 6.832 5.472 1.00 94.81 195 SER A N 1
ATOM 1552 C CA . SER A 1 195 ? 9.195 7.781 5.510 1.00 94.81 195 SER A CA 1
ATOM 1553 C C . SER A 1 195 ? 9.842 7.933 4.132 1.00 94.81 195 SER A C 1
ATOM 1555 O O . SER A 1 195 ? 9.832 7.006 3.323 1.00 94.81 195 SER A O 1
ATOM 1557 N N . GLU A 1 196 ? 10.544 9.045 3.910 1.00 94.75 196 GLU A N 1
ATOM 1558 C CA . GLU A 1 196 ? 11.347 9.267 2.696 1.00 94.75 196 GLU A CA 1
ATOM 1559 C C . GLU A 1 196 ? 12.335 8.128 2.397 1.00 94.75 196 GLU A C 1
ATOM 1561 O O . GLU A 1 196 ? 12.644 7.852 1.243 1.00 94.75 196 GLU A O 1
ATOM 1566 N N . ARG A 1 197 ? 12.823 7.430 3.432 1.00 94.88 197 ARG A N 1
ATOM 1567 C CA . ARG A 1 197 ? 13.774 6.316 3.292 1.00 94.88 197 ARG A CA 1
ATOM 1568 C C . ARG A 1 197 ? 13.114 4.976 2.942 1.00 94.88 197 ARG A C 1
ATOM 1570 O O . ARG A 1 197 ? 13.830 4.003 2.716 1.00 94.88 197 ARG A O 1
ATOM 1577 N N . GLY A 1 198 ? 11.784 4.912 2.906 1.00 94.44 198 GLY A N 1
ATOM 1578 C CA . GLY A 1 198 ? 11.021 3.690 2.639 1.00 94.44 198 GLY A CA 1
ATOM 1579 C C . GLY A 1 198 ? 10.722 2.842 3.880 1.00 94.44 198 GLY A C 1
ATOM 1580 O O . GLY A 1 198 ? 10.323 1.685 3.757 1.00 94.44 198 GLY A O 1
ATOM 1581 N N . PHE A 1 199 ? 10.900 3.383 5.091 1.00 95.56 199 PHE A N 1
ATOM 1582 C CA . PHE A 1 199 ? 10.343 2.750 6.292 1.00 95.56 199 PHE A CA 1
ATOM 1583 C C . PHE A 1 199 ? 8.835 2.956 6.320 1.00 95.56 199 PHE A C 1
ATOM 1585 O O . PHE A 1 199 ? 8.382 4.098 6.247 1.00 95.56 199 PHE A O 1
ATOM 1592 N N . VAL A 1 200 ? 8.100 1.852 6.432 1.00 95.19 200 VAL A N 1
ATOM 1593 C CA . VAL A 1 200 ? 6.643 1.833 6.546 1.00 95.19 200 VAL A CA 1
ATOM 1594 C C . VAL A 1 200 ? 6.290 1.560 8.000 1.00 95.19 200 VAL A C 1
ATOM 1596 O O . VAL A 1 200 ? 6.749 0.558 8.552 1.00 95.19 200 VAL A O 1
ATOM 1599 N N . ASP A 1 201 ? 5.490 2.433 8.598 1.00 93.19 201 ASP A N 1
ATOM 1600 C CA . ASP A 1 201 ? 5.004 2.284 9.966 1.00 93.19 201 ASP A CA 1
ATOM 1601 C C . ASP A 1 201 ? 3.475 2.314 10.004 1.00 93.19 201 ASP A C 1
ATOM 1603 O O . ASP A 1 201 ? 2.814 2.895 9.143 1.00 93.19 201 ASP A O 1
ATOM 1607 N N . SER A 1 202 ? 2.904 1.651 11.002 1.00 93.31 202 SER A N 1
ATOM 1608 C CA . SER A 1 202 ? 1.464 1.592 11.225 1.00 93.31 202 SER A CA 1
ATOM 1609 C C . SER A 1 202 ? 1.178 2.017 12.653 1.00 93.31 202 SER A C 1
ATOM 1611 O O . SER A 1 202 ? 1.762 1.484 13.591 1.00 93.31 202 SER A O 1
ATOM 1613 N N . SER A 1 203 ? 0.223 2.927 12.811 1.00 93.44 203 SER A N 1
ATOM 1614 C CA . SER A 1 203 ? -0.200 3.448 14.107 1.00 93.44 203 SER A CA 1
ATOM 1615 C C . SER A 1 203 ? -1.698 3.268 14.276 1.00 93.44 203 SER A C 1
ATOM 1617 O O . SER A 1 203 ? -2.464 3.582 13.370 1.00 93.44 203 SER A O 1
ATOM 1619 N N . LEU A 1 204 ? -2.128 2.785 15.444 1.00 95.62 204 LEU A N 1
ATOM 1620 C CA . LEU A 1 204 ? -3.534 2.714 15.839 1.00 95.62 204 LEU A CA 1
ATOM 1621 C C . LEU A 1 204 ? -3.739 3.411 17.181 1.00 95.62 204 LEU A C 1
ATOM 1623 O O . LEU A 1 204 ? -3.299 2.945 18.232 1.00 95.62 204 LEU A O 1
ATOM 1627 N N . GLY A 1 205 ? -4.455 4.527 17.128 1.00 94.88 205 GLY A N 1
ATOM 1628 C CA . GLY A 1 205 ? -4.898 5.294 18.281 1.00 94.88 205 GLY A CA 1
ATOM 1629 C C . GLY A 1 205 ? -6.370 5.057 18.604 1.00 94.88 205 GLY A C 1
ATOM 1630 O O . GLY A 1 205 ? -7.157 4.641 17.750 1.00 94.88 205 GLY A O 1
ATOM 1631 N N . LEU A 1 206 ? -6.744 5.374 19.842 1.00 95.31 206 LEU A N 1
ATOM 1632 C CA . LEU A 1 206 ? -8.119 5.349 20.329 1.00 95.31 206 LEU A CA 1
ATOM 1633 C C . LEU A 1 206 ? -8.416 6.625 21.109 1.00 95.31 206 LEU A C 1
ATOM 1635 O O . LEU A 1 206 ? -7.707 6.961 22.054 1.00 95.31 206 LEU A O 1
ATOM 1639 N N . GLN A 1 207 ? -9.497 7.299 20.731 1.00 92.62 207 GLN A N 1
ATOM 1640 C CA . GLN A 1 207 ? -10.073 8.410 21.477 1.00 92.62 207 GLN A CA 1
ATOM 1641 C C . GLN A 1 207 ? -11.462 8.030 21.981 1.00 92.62 207 GLN A C 1
ATOM 1643 O O . GLN A 1 207 ? -12.278 7.489 21.235 1.00 92.62 207 GLN A O 1
ATOM 1648 N N . VAL A 1 208 ? -11.744 8.358 23.237 1.00 90.44 208 VAL A N 1
ATOM 1649 C CA . VAL A 1 208 ? -13.058 8.174 23.856 1.00 90.44 208 VAL A CA 1
ATOM 1650 C C . VAL A 1 208 ? -13.737 9.536 23.947 1.00 90.44 208 VAL A C 1
ATOM 1652 O O . VAL A 1 208 ? -13.127 10.498 24.407 1.00 90.44 208 VAL A O 1
ATOM 1655 N N . LYS A 1 209 ? -14.993 9.637 23.511 1.00 88.00 209 LYS A N 1
ATOM 1656 C CA . LYS A 1 209 ? -15.815 10.838 23.700 1.00 88.00 209 LYS A CA 1
ATOM 1657 C C . LYS A 1 209 ? -17.119 10.476 24.383 1.00 88.00 209 LYS A C 1
ATOM 1659 O O . LYS A 1 209 ? -17.757 9.493 24.011 1.00 88.00 209 LYS A O 1
ATOM 1664 N N . SER A 1 210 ? -17.534 11.312 25.327 1.00 84.06 210 SER A N 1
ATOM 1665 C CA . SER A 1 210 ? -18.879 11.252 25.882 1.00 84.06 210 SER A CA 1
ATOM 1666 C C . SER A 1 210 ? -19.814 12.226 25.176 1.00 84.06 210 SER A C 1
ATOM 1668 O O . SER A 1 210 ? -19.417 13.339 24.833 1.00 84.06 210 SER A O 1
ATOM 1670 N N . HIS A 1 211 ? -21.061 11.807 24.976 1.00 77.69 211 HIS A N 1
ATOM 1671 C CA . HIS A 1 211 ? -22.129 12.647 24.441 1.00 77.69 211 HIS A CA 1
ATOM 1672 C C . HIS A 1 211 ? -23.173 13.051 25.491 1.00 77.69 211 HIS A C 1
ATOM 1674 O O . HIS A 1 211 ? -24.057 13.841 25.166 1.00 77.69 211 HIS A O 1
ATOM 1680 N N . ARG A 1 212 ? -23.105 12.499 26.713 1.00 78.75 212 ARG A N 1
ATOM 1681 C CA . ARG A 1 212 ? -24.013 12.774 27.845 1.00 78.75 212 ARG A CA 1
ATOM 1682 C C . ARG A 1 212 ? -23.278 12.602 29.180 1.00 78.75 212 ARG A C 1
ATOM 1684 O O . ARG A 1 212 ? -22.107 12.227 29.200 1.00 78.75 212 ARG A O 1
ATOM 1691 N N . GLU A 1 213 ? -23.942 12.877 30.296 1.00 76.38 213 GLU A N 1
ATOM 1692 C CA . GLU A 1 213 ? -23.444 12.414 31.593 1.00 76.38 213 GLU A CA 1
ATOM 1693 C C . GLU A 1 213 ? -23.432 10.883 31.603 1.00 76.38 213 GLU A C 1
ATOM 1695 O O . GLU A 1 213 ? -24.390 10.239 31.174 1.00 76.38 213 GLU A O 1
ATOM 1700 N N . VAL A 1 214 ? -22.299 10.319 32.010 1.00 81.00 214 VAL A N 1
ATOM 1701 C CA . VAL A 1 214 ? -22.052 8.875 32.066 1.00 81.00 214 VAL A CA 1
ATOM 1702 C C . VAL A 1 214 ? -21.700 8.549 33.506 1.00 81.00 214 VAL A C 1
ATOM 1704 O O . VAL A 1 214 ? -21.092 9.395 34.169 1.00 81.00 214 VAL A O 1
ATOM 1707 N N . SER A 1 215 ? -22.074 7.361 33.977 1.00 81.31 215 SER A N 1
ATOM 1708 C CA . SER A 1 215 ? -21.727 6.903 35.321 1.00 81.31 215 SER A CA 1
ATOM 1709 C C . SER A 1 215 ? -20.208 6.891 35.528 1.00 81.31 215 SER A C 1
ATOM 1711 O O . SER A 1 215 ? -19.427 6.792 34.572 1.00 81.31 215 SER A O 1
ATOM 1713 N N . ASP A 1 216 ? -19.781 6.980 36.786 1.00 82.06 216 ASP A N 1
ATOM 1714 C CA . ASP A 1 216 ? -18.360 6.887 37.123 1.00 82.06 216 ASP A CA 1
ATOM 1715 C C . ASP A 1 216 ? -17.786 5.502 36.775 1.00 82.06 216 ASP A C 1
ATOM 1717 O O . ASP A 1 216 ? -16.665 5.424 36.277 1.00 82.06 216 ASP A O 1
ATOM 1721 N N . GLU A 1 217 ? -18.583 4.433 36.895 1.00 78.94 217 GLU A N 1
ATOM 1722 C CA . GLU A 1 217 ? -18.207 3.068 36.487 1.00 78.94 217 GLU A CA 1
ATOM 1723 C C . GLU A 1 217 ? -17.905 2.965 34.980 1.00 78.94 217 GLU A C 1
ATOM 1725 O O . GLU A 1 217 ? -16.892 2.390 34.565 1.00 78.94 217 GLU A O 1
ATOM 1730 N N . ASP A 1 218 ? -18.753 3.559 34.134 1.00 79.75 218 ASP A N 1
ATOM 1731 C CA . ASP A 1 218 ? -18.543 3.575 32.684 1.00 79.75 218 ASP A CA 1
ATOM 1732 C C . ASP A 1 218 ? -17.324 4.432 32.310 1.00 79.75 218 ASP A C 1
ATOM 1734 O O . ASP A 1 218 ? -16.569 4.073 31.402 1.00 79.75 218 ASP A O 1
ATOM 1738 N N . ARG A 1 219 ? -17.102 5.555 33.012 1.00 80.00 219 ARG A N 1
ATOM 1739 C CA . ARG A 1 219 ? -15.920 6.416 32.830 1.00 80.00 219 ARG A CA 1
ATOM 1740 C C . ARG A 1 219 ? -14.631 5.691 33.190 1.00 80.00 219 ARG A C 1
ATOM 1742 O O . ARG A 1 219 ? -13.672 5.755 32.418 1.00 80.00 219 ARG A O 1
ATOM 1749 N N . GLU A 1 220 ? -14.610 5.003 34.325 1.00 81.69 220 GLU A N 1
ATOM 1750 C CA . GLU A 1 220 ? -13.460 4.221 34.772 1.00 81.69 220 GLU A CA 1
ATOM 1751 C C . GLU A 1 220 ? -13.140 3.122 33.753 1.00 81.69 220 GLU A C 1
ATOM 1753 O O . GLU A 1 220 ? -12.011 3.047 33.255 1.00 81.69 220 GLU A O 1
ATOM 1758 N N . THR A 1 221 ? -14.162 2.379 33.317 1.00 78.44 221 THR A N 1
ATOM 1759 C CA . THR A 1 221 ? -14.047 1.314 32.310 1.00 78.44 221 THR A CA 1
ATOM 1760 C C . THR A 1 221 ? -13.386 1.801 31.019 1.00 78.44 221 THR A C 1
ATOM 1762 O O . THR A 1 221 ? -12.499 1.134 30.477 1.00 78.44 221 THR A O 1
ATOM 1765 N N . VAL A 1 222 ? -13.778 2.975 30.509 1.00 84.44 222 VAL A N 1
ATOM 1766 C CA . VAL A 1 222 ? -13.229 3.488 29.244 1.00 84.44 222 VAL A CA 1
ATOM 1767 C C . VAL A 1 222 ? -11.901 4.227 29.382 1.00 84.44 222 VAL A C 1
ATOM 1769 O O . VAL A 1 222 ? -11.157 4.312 28.401 1.00 84.44 222 VAL A O 1
ATOM 1772 N N . SER A 1 223 ? -11.564 4.719 30.577 1.00 86.81 223 SER A N 1
ATOM 1773 C CA . SER A 1 223 ? -10.329 5.475 30.830 1.00 86.81 223 SER A CA 1
ATOM 1774 C C . SER A 1 223 ? -9.059 4.661 30.545 1.00 86.81 223 SER A C 1
ATOM 1776 O O . SER A 1 223 ? -8.064 5.193 30.048 1.00 86.81 223 SER A O 1
ATOM 1778 N N . HIS A 1 224 ? -9.109 3.347 30.775 1.00 89.06 224 HIS A N 1
ATOM 1779 C CA . HIS A 1 224 ? -7.975 2.443 30.589 1.00 89.06 224 HIS A CA 1
ATOM 1780 C C . HIS A 1 224 ? -7.841 1.904 29.158 1.00 89.06 224 HIS A C 1
ATOM 1782 O O . HIS A 1 224 ? -6.796 1.344 28.811 1.00 89.06 224 HIS A O 1
ATOM 1788 N N . LEU A 1 225 ? -8.861 2.071 28.307 1.00 91.38 225 LEU A N 1
ATOM 1789 C CA . LEU A 1 225 ? -8.889 1.469 26.971 1.00 91.38 225 LEU A CA 1
ATOM 1790 C C . LEU A 1 225 ? -7.742 1.920 26.056 1.00 91.38 225 LEU A C 1
ATOM 1792 O O . LEU A 1 225 ? -7.188 1.053 25.379 1.00 91.38 225 LEU A O 1
ATOM 1796 N N . PRO A 1 226 ? -7.327 3.205 26.013 1.00 93.25 226 PRO A N 1
ATOM 1797 C CA . PRO A 1 226 ? -6.195 3.608 25.179 1.00 93.25 226 PRO A CA 1
ATOM 1798 C C . PRO A 1 226 ? -4.890 2.908 25.579 1.00 93.25 226 PRO A C 1
ATOM 1800 O O . PRO A 1 226 ? -4.169 2.405 24.719 1.00 93.25 226 PRO A O 1
ATOM 1803 N N . LEU A 1 227 ? -4.611 2.803 26.883 1.00 92.81 227 LEU A N 1
ATOM 1804 C CA . LEU A 1 227 ? -3.426 2.105 27.395 1.00 92.81 227 LEU A CA 1
ATOM 1805 C C . LEU A 1 227 ? -3.502 0.598 27.138 1.00 92.81 227 LEU A C 1
ATOM 1807 O O . LEU A 1 227 ? -2.509 -0.023 26.755 1.00 92.81 227 LEU A O 1
ATOM 181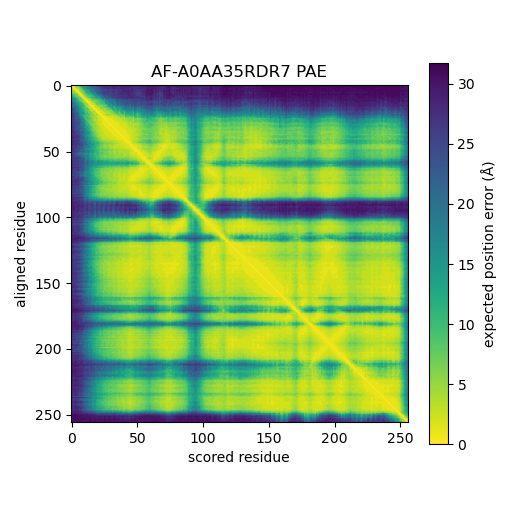1 N N . LEU A 1 228 ? -4.684 0.006 27.322 1.00 93.19 228 LEU A N 1
ATOM 1812 C CA . LEU A 1 228 ? -4.921 -1.403 27.034 1.00 93.19 228 LEU A CA 1
ATOM 1813 C C . LEU A 1 228 ? -4.694 -1.711 25.552 1.00 93.19 228 LEU A C 1
ATOM 1815 O O . LEU A 1 228 ? -4.022 -2.689 25.224 1.00 93.19 228 LEU A O 1
ATOM 1819 N N . LEU A 1 229 ? -5.201 -0.853 24.664 1.00 95.44 229 LEU A N 1
ATOM 1820 C CA . LEU A 1 229 ? -5.008 -0.974 23.226 1.00 95.44 229 LEU A CA 1
ATOM 1821 C C . LEU A 1 229 ? -3.519 -0.964 22.867 1.00 95.44 229 LEU A C 1
ATOM 1823 O O . LEU A 1 229 ? -3.077 -1.859 22.154 1.00 95.44 229 LEU A O 1
ATOM 1827 N N . GLN A 1 230 ? -2.737 -0.022 23.404 1.00 95.75 230 GLN A N 1
ATOM 1828 C CA . GLN A 1 230 ? -1.292 0.051 23.147 1.00 95.75 230 GLN A CA 1
ATOM 1829 C C . GLN A 1 230 ? -0.555 -1.224 23.584 1.00 95.75 230 GLN A C 1
ATOM 1831 O O . GLN A 1 230 ? 0.216 -1.792 22.809 1.00 95.75 230 GLN A O 1
ATOM 1836 N N . LYS A 1 231 ? -0.858 -1.751 24.778 1.00 95.12 231 LYS A N 1
ATOM 1837 C CA . LYS A 1 231 ? -0.297 -3.034 25.246 1.00 95.12 231 LYS A CA 1
ATOM 1838 C C . LYS A 1 231 ? -0.688 -4.204 24.334 1.00 95.12 231 LYS A C 1
ATOM 1840 O O . LYS A 1 231 ? 0.120 -5.094 24.061 1.00 95.12 231 LYS A O 1
ATOM 1845 N N . MET A 1 232 ? -1.929 -4.222 23.848 1.00 95.69 232 MET A N 1
ATOM 1846 C CA . MET A 1 232 ? -2.398 -5.260 22.929 1.00 95.69 232 MET A CA 1
ATOM 1847 C C . MET A 1 232 ? -1.754 -5.153 21.544 1.00 95.69 232 MET A C 1
ATOM 1849 O O . MET A 1 232 ? -1.460 -6.187 20.948 1.00 95.69 232 MET A O 1
ATOM 1853 N N . ILE A 1 233 ? -1.496 -3.944 21.037 1.00 95.94 233 ILE A N 1
ATOM 1854 C CA . ILE A 1 233 ? -0.796 -3.743 19.760 1.00 95.94 233 ILE A CA 1
ATOM 1855 C C . ILE A 1 233 ? 0.611 -4.340 19.842 1.00 95.94 233 ILE A C 1
ATOM 1857 O O . ILE A 1 233 ? 0.982 -5.127 18.976 1.00 95.94 233 ILE A O 1
ATOM 1861 N N . GLN A 1 234 ? 1.350 -4.054 20.917 1.00 93.81 234 GLN A N 1
ATOM 1862 C CA . GLN A 1 234 ? 2.711 -4.567 21.117 1.00 93.81 234 GLN A CA 1
ATOM 1863 C C . GLN A 1 234 ? 2.775 -6.098 21.182 1.00 93.81 234 GLN A C 1
ATOM 1865 O O . GLN A 1 234 ? 3.729 -6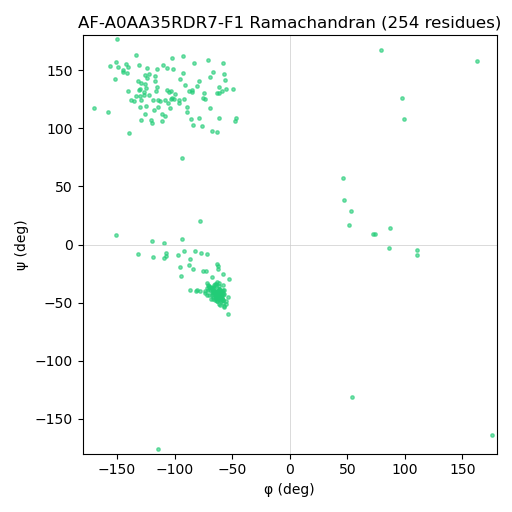.704 20.707 1.00 93.81 234 GLN A O 1
ATOM 1870 N N . THR A 1 235 ? 1.759 -6.735 21.767 1.00 94.81 235 THR A N 1
ATOM 1871 C CA . THR A 1 235 ? 1.760 -8.188 22.005 1.00 94.81 235 THR A CA 1
ATOM 1872 C C . THR A 1 235 ? 1.078 -8.997 20.903 1.00 94.81 235 THR A C 1
ATOM 1874 O O . THR A 1 235 ? 1.379 -10.177 20.735 1.00 94.81 235 THR A O 1
ATOM 1877 N N . ARG A 1 236 ? 0.119 -8.410 20.174 1.00 93.06 236 ARG A N 1
ATOM 1878 C CA . ARG A 1 236 ? -0.763 -9.141 19.243 1.00 93.06 236 ARG A CA 1
ATOM 1879 C C . ARG A 1 236 ? -0.894 -8.502 17.862 1.00 93.06 236 ARG A C 1
ATOM 1881 O O . ARG A 1 236 ? -1.498 -9.121 16.986 1.00 93.06 236 ARG A O 1
ATOM 1888 N N . GLY A 1 237 ? -0.368 -7.297 17.667 1.00 94.25 237 GLY A N 1
ATOM 1889 C CA . GLY A 1 237 ? -0.545 -6.515 16.450 1.00 94.25 237 GLY A CA 1
ATOM 1890 C C . GLY A 1 237 ? -1.898 -5.804 16.366 1.00 94.25 237 GLY A C 1
ATOM 1891 O O . GLY A 1 237 ? -2.844 -6.077 17.113 1.00 94.25 237 GLY A O 1
ATOM 1892 N N . HIS A 1 238 ? -1.981 -4.880 15.413 1.00 95.00 238 HIS A N 1
ATOM 1893 C CA . HIS A 1 238 ? -3.073 -3.926 15.241 1.00 95.00 238 HIS A CA 1
ATOM 1894 C C . HIS A 1 238 ? -4.452 -4.581 15.085 1.00 95.00 238 HIS A C 1
ATOM 1896 O O . HIS A 1 238 ? -5.370 -4.290 15.858 1.00 95.00 238 HIS A O 1
ATOM 1902 N N . ARG A 1 239 ? -4.598 -5.524 14.143 1.00 94.38 239 ARG A N 1
ATOM 1903 C CA . ARG A 1 239 ? -5.874 -6.208 13.875 1.00 94.38 239 ARG A CA 1
ATOM 1904 C C . ARG A 1 239 ? -6.442 -6.919 15.099 1.00 94.38 239 ARG A C 1
ATOM 1906 O O . ARG A 1 239 ? -7.623 -6.770 15.419 1.00 94.38 239 ARG A O 1
ATOM 1913 N N . LYS A 1 240 ? -5.612 -7.697 15.802 1.00 94.88 240 LYS A N 1
ATOM 1914 C CA . LYS A 1 240 ? -6.049 -8.445 16.993 1.00 94.88 240 LYS A CA 1
ATOM 1915 C C . LYS A 1 240 ? -6.344 -7.512 18.163 1.00 94.88 240 LYS A C 1
ATOM 1917 O O . LYS A 1 240 ? -7.289 -7.778 18.906 1.00 94.88 240 LYS A O 1
ATOM 1922 N N . ALA A 1 241 ? -5.574 -6.437 18.320 1.00 96.12 241 ALA A N 1
ATOM 1923 C CA . ALA A 1 241 ? -5.799 -5.440 19.358 1.00 96.12 241 ALA A CA 1
ATOM 1924 C C . ALA A 1 241 ? -7.150 -4.730 19.177 1.00 96.12 241 ALA A C 1
ATOM 1926 O O . ALA A 1 241 ? -7.960 -4.721 20.103 1.00 96.12 241 ALA A O 1
ATOM 1927 N N . LEU A 1 242 ? -7.447 -4.252 17.962 1.00 95.44 242 LEU A N 1
ATOM 1928 C CA . LEU A 1 242 ? -8.745 -3.663 17.620 1.00 95.44 242 LEU A CA 1
ATOM 1929 C C . LEU A 1 242 ? -9.901 -4.627 17.920 1.00 95.44 242 LEU A C 1
ATOM 1931 O O . LEU A 1 242 ? -10.859 -4.265 18.601 1.00 95.44 242 LEU A O 1
ATOM 1935 N N . ALA A 1 243 ? -9.805 -5.868 17.433 1.00 94.06 243 ALA A N 1
ATOM 1936 C CA . ALA A 1 243 ? -10.848 -6.867 17.636 1.00 94.06 243 ALA A CA 1
ATOM 1937 C C . ALA A 1 243 ? -11.076 -7.181 19.125 1.00 94.06 243 ALA A C 1
ATOM 1939 O O . ALA A 1 243 ? -12.222 -7.345 19.541 1.00 94.06 243 ALA A O 1
ATOM 1940 N N . SER A 1 244 ? -9.998 -7.232 19.917 1.00 93.31 244 SER A N 1
ATOM 1941 C CA . SER A 1 244 ? -10.047 -7.510 21.357 1.00 93.31 244 SER A CA 1
ATOM 1942 C C . SER A 1 244 ? -10.712 -6.370 22.125 1.00 93.31 244 SER A C 1
ATOM 1944 O O . SER A 1 244 ? -11.617 -6.626 22.912 1.00 93.31 244 SER A O 1
ATOM 1946 N N . VAL A 1 245 ? -10.330 -5.116 21.852 1.00 92.00 245 VAL A N 1
ATOM 1947 C CA . VAL A 1 245 ? -10.969 -3.949 22.480 1.00 92.00 245 VAL A CA 1
ATOM 1948 C C . VAL A 1 245 ? -12.456 -3.911 22.144 1.00 92.00 245 VAL A C 1
ATOM 1950 O O . VAL A 1 245 ? -13.272 -3.778 23.044 1.00 92.00 245 VAL A O 1
ATOM 1953 N N . LEU A 1 246 ? -12.838 -4.112 20.880 1.00 90.88 246 LEU A N 1
ATOM 1954 C CA . LEU A 1 246 ? -14.254 -4.138 20.496 1.00 90.88 246 LEU A CA 1
ATOM 1955 C C . LEU A 1 246 ? -15.043 -5.286 21.152 1.00 90.88 246 LEU A C 1
ATOM 1957 O O . LEU A 1 246 ? -16.232 -5.126 21.429 1.00 90.88 246 LEU A O 1
ATOM 1961 N N . ALA A 1 247 ? -14.402 -6.430 21.405 1.00 89.50 247 ALA A N 1
ATOM 1962 C CA . ALA A 1 247 ? -15.034 -7.571 22.064 1.00 89.50 247 ALA A CA 1
ATOM 1963 C C . ALA A 1 247 ? -15.276 -7.331 23.563 1.00 89.50 247 ALA A C 1
ATOM 1965 O O . ALA A 1 247 ? -16.327 -7.721 24.061 1.00 89.50 247 ALA A O 1
ATOM 1966 N N . LEU A 1 248 ? -14.356 -6.649 24.257 1.00 86.25 248 LEU A N 1
ATOM 1967 C CA . LEU A 1 248 ? -14.505 -6.284 25.676 1.00 86.25 248 LEU A CA 1
ATOM 1968 C C . LEU A 1 248 ? -15.692 -5.349 25.938 1.00 86.25 248 LEU A C 1
ATOM 1970 O O . LEU A 1 248 ? -16.179 -5.259 27.056 1.00 86.25 248 LEU A O 1
ATOM 1974 N N . LEU A 1 249 ? -16.147 -4.648 24.902 1.00 78.94 249 LEU A N 1
ATOM 1975 C CA . LEU A 1 249 ? -17.224 -3.662 24.977 1.00 78.94 249 LEU A CA 1
ATOM 1976 C C . LEU A 1 249 ? -18.595 -4.259 24.652 1.00 78.94 249 LEU A C 1
ATOM 1978 O O . LEU A 1 249 ? -19.578 -3.521 24.536 1.00 78.94 249 LEU A O 1
ATOM 1982 N N . GLN A 1 250 ? -18.666 -5.575 24.440 1.00 72.31 250 GLN A N 1
ATOM 1983 C CA . GLN A 1 250 ? -19.937 -6.281 24.391 1.00 72.31 250 GLN A CA 1
ATOM 1984 C C . GLN A 1 250 ? -20.411 -6.538 25.825 1.00 72.31 250 GLN A C 1
ATOM 1986 O O . GLN A 1 250 ? -19.608 -6.972 26.650 1.00 72.31 250 GLN A O 1
ATOM 1991 N N . PRO A 1 251 ? -21.698 -6.321 26.142 1.00 55.16 251 PRO A N 1
ATOM 1992 C CA . PRO A 1 251 ? -22.243 -6.867 27.374 1.00 55.16 251 PRO A CA 1
ATOM 1993 C C . PRO A 1 251 ? -22.067 -8.389 27.334 1.00 55.16 251 PRO A C 1
ATOM 1995 O O . PRO A 1 251 ? -22.378 -9.015 26.315 1.00 55.16 251 PRO A O 1
ATOM 1998 N N . ASN A 1 252 ? -21.558 -8.978 28.421 1.00 41.59 252 ASN A N 1
ATOM 1999 C CA . ASN A 1 252 ? -21.596 -10.428 28.593 1.00 41.59 252 ASN A CA 1
ATOM 2000 C C . ASN A 1 252 ? -23.032 -10.896 28.310 1.00 41.59 252 ASN A C 1
ATOM 2002 O O . ASN A 1 252 ? -23.968 -10.266 28.817 1.00 41.59 252 ASN A O 1
ATOM 2006 N N . PRO A 1 253 ? -23.245 -11.964 27.522 1.00 38.00 253 PRO A N 1
ATOM 2007 C CA . PRO A 1 253 ? -24.525 -12.642 27.553 1.00 38.00 253 PRO A CA 1
ATOM 2008 C C . PRO A 1 253 ? -24.662 -13.189 28.974 1.00 38.00 253 PRO A C 1
ATOM 2010 O O . PRO A 1 253 ? -24.071 -14.209 29.320 1.00 38.00 253 PRO A O 1
ATOM 2013 N N . VAL A 1 254 ? -25.360 -12.445 29.831 1.00 38.53 254 VAL A N 1
ATOM 2014 C CA . VAL A 1 254 ? -25.798 -12.943 31.127 1.00 38.53 254 VAL A CA 1
ATOM 2015 C C . VAL A 1 254 ? -26.701 -14.117 30.785 1.00 38.53 254 VAL A C 1
ATOM 2017 O O . VAL A 1 254 ? -27.765 -13.936 30.191 1.00 38.53 254 VAL A O 1
ATOM 2020 N N . THR A 1 255 ? -26.208 -15.321 31.066 1.00 39.91 255 THR A N 1
ATOM 2021 C CA . THR A 1 255 ? -27.000 -16.545 31.125 1.00 39.91 255 THR A CA 1
ATOM 2022 C C . THR A 1 255 ? -28.237 -16.243 31.958 1.00 39.91 255 THR A C 1
ATOM 2024 O O . THR A 1 255 ? -28.122 -16.003 33.161 1.00 39.91 255 THR A O 1
ATOM 2027 N N . SER A 1 256 ? -29.368 -16.135 31.264 1.00 35.50 256 SER A N 1
ATOM 2028 C CA . SER A 1 256 ? -30.710 -16.063 31.843 1.00 35.50 256 SER A CA 1
ATOM 2029 C C . SER A 1 256 ? -31.142 -17.461 32.249 1.00 35.50 256 SER A C 1
ATOM 2031 O O . SER A 1 256 ? -30.785 -18.400 31.499 1.00 35.50 256 SER A O 1
#

pLDDT: mean 84.1, std 16.12, range [30.97, 98.0]

Organism: Geodia barretti (NCBI:txid519541)

Solvent-accessible surface area (backbone atoms only — not comparable to full-atom values): 14364 Å² total; per-residue (Å²): 138,88,88,88,83,89,88,85,64,64,72,59,56,50,52,54,49,52,52,53,51,52,50,53,50,50,54,50,51,53,52,50,52,53,53,52,49,53,52,49,28,70,72,66,44,42,45,75,76,42,79,48,73,47,80,72,46,74,61,98,58,36,39,31,36,38,35,40,39,32,31,28,22,73,83,46,43,39,40,38,40,36,32,34,40,32,35,65,40,78,85,79,57,52,98,90,52,78,63,56,66,52,69,44,69,80,44,38,47,74,49,61,62,83,55,79,74,57,40,54,52,62,20,50,56,42,32,30,73,68,49,36,65,65,59,47,54,60,33,49,35,56,46,28,51,55,53,45,51,50,49,53,44,52,50,51,47,32,71,74,52,40,91,38,37,46,65,60,88,62,81,62,49,45,41,42,36,39,55,48,93,73,45,35,35,38,40,35,41,46,50,71,45,40,40,56,88,50,54,70,48,77,49,76,48,64,46,80,44,71,79,56,91,61,56,69,70,60,50,57,65,56,68,49,45,49,63,51,41,53,58,30,31,78,75,61,34,63,65,54,19,54,54,49,56,59,54,70,72,50,78,75,83,72,85,124

Foldseek 3Di:
DDDDDDDDPPPVVVVVVVVVVVVVVVVVVVVVVVVVLVVVCVVLQKDWPDWDKDFPDDDPFKTKMWIWTWTDRLNWTKIKIWIKIWGFDPPPDDPPDDTDTDIDTPFMAMDTPDAPVCQCVLQRVLCRVVVPPVLVSNLRNVLSVQLVLVVVLLVVCCVVVPPQWDQDDGDRSQWIWGHAPQQKIKIWGWDWHADNVSDIDIDIFIDMDHPDDGDPVVVVVVVCLRVQLVVCCVVPNNSVSVVVSSVVRDDPPPPD

Nearest PDB structures (foldseek):
  7yyh-assembly1_P  TM=8.104E-01  e=5.016E-13  Homo sapiens
  7ywx-assembly1_P  TM=7.823E-01  e=2.257E-12  Homo sapiens
  7qoo-assembly1_P  TM=7.655E-01  e=4.404E-12  Homo sapiens
  5a0o-assembly1_S  TM=4.948E-01  e=6.251E-01  synthetic construct
  4e1t-assembly1_A  TM=3.910E-01  e=9.060E+00  Yersinia pseudotuberculosis

Sequence (256 aa):
MLYRFGIARSSKEESEGEMATASREHERVVRNLKARIKLNEAFNGIQFSSAEWEIAAKDETSLHRKHIHTGSAHGFLFHVEYLVKEDKSSEGAKDGESPSVLARIVALSVSVEPTSENDLQPFISRVSVDFDLMKFYQTYVKYAILVNERRDSYATAKSKYGASVRVPDGPDRTRLNYRMKAGLSLFFSWTVSVSERGFVDSSLGLQVKSHREVSDEDRETVSHLPLLLQKMIQTRGHRKALASVLALLQPNPVTS